Protein AF-A0A9D4V864-F1 (afdb_monomer_lite)

pLDDT: mean 73.13, std 25.93, range [29.45, 98.69]

InterPro domains:
  IPR000719 Protein kinase domain [PF00069] (55-158)
  IPR000719 Protein kinase domain [PS50011] (1-158)
  IPR000719 Protein kinase domain [SM00220] (24-158)
  IPR011009 Protein kinase-like domain superfamily [SSF56112] (53-211)

Organism: Adiantum capillus-veneris (NCBI:txid13818)

Sequence (232 aa):
MEPACLTPACVAPTTCFSPNLFSRKAKKNRKAKNENGKAMAALPELIAEPTSARSMSFVGTHEYLAPEIIRGEGHGSAVDWWTFGIFLYELLHGKTPFKGAGNRATLFNVVGQPLKFPELPSVSFGAKDLIRGLLVKDPQHRLAYKRGATEVKQHPFFDGVNWALIRSVLPPDIPKPLELNPTGGPGPVPGPATTPQPAGPSPPIASSSSSGLKTDGKISNSSDSYLDFEFF

Foldseek 3Di:
DDDDDDDDDDDDDPDDDDPPPDDDDDDDDDDDDDDDDDDPPPDPDPDDDPQPDWDQDLDDDLLLAALCNLVSNTDDPLSVLSSVLQVLLCVQPVDGQQDDPDSVSSNCSLNPNDGDDDPPPDDDPQSVVSSNQSSDNDSCSHQCSPPRVVRVCPRPVNPPDPPVCNVVDDDPDDDDDDPPDPPDDPDDDDDDDDDDDDDDDDDDDDDDDDDDDDDDDDDDDDDDPPPDDDDD

Structure (mmCIF, N/CA/C/O backbone):
data_AF-A0A9D4V864-F1
#
_entry.id   AF-A0A9D4V864-F1
#
loop_
_atom_site.group_PDB
_atom_site.id
_atom_site.type_symbol
_atom_site.label_atom_id
_atom_site.label_alt_id
_atom_site.label_comp_id
_atom_site.label_asym_id
_atom_site.label_entity_id
_atom_site.label_seq_id
_atom_site.pdbx_PDB_ins_code
_atom_site.Cartn_x
_atom_site.Cartn_y
_atom_site.Cartn_z
_atom_site.occupancy
_atom_site.B_iso_or_equiv
_atom_site.auth_seq_id
_atom_site.auth_comp_id
_atom_site.auth_asym_id
_atom_site.auth_atom_id
_atom_site.pdbx_PDB_model_num
ATOM 1 N N . MET A 1 1 ? -43.658 -59.702 8.795 1.00 34.16 1 MET A N 1
ATOM 2 C CA . MET A 1 1 ? -44.880 -59.507 7.989 1.00 34.16 1 MET A CA 1
ATOM 3 C C . MET A 1 1 ? -44.856 -58.075 7.493 1.00 34.16 1 MET A C 1
ATOM 5 O O . MET A 1 1 ? -44.602 -57.190 8.295 1.00 34.16 1 MET A O 1
ATOM 9 N N . GLU A 1 2 ? -44.947 -57.913 6.176 1.00 45.44 2 GLU A N 1
ATOM 10 C CA . GLU A 1 2 ? -44.746 -56.676 5.398 1.00 45.44 2 GLU A CA 1
ATOM 11 C C . GLU A 1 2 ? -45.780 -55.571 5.726 1.00 45.44 2 GLU A C 1
ATOM 13 O O . GLU A 1 2 ? -46.812 -55.904 6.316 1.00 45.44 2 GLU A O 1
ATOM 18 N N . PRO A 1 3 ? -45.549 -54.284 5.365 1.00 46.66 3 PRO A N 1
ATOM 19 C CA . PRO A 1 3 ? -45.929 -53.864 4.003 1.00 46.66 3 PRO A CA 1
ATOM 20 C C . PRO A 1 3 ? -45.114 -52.718 3.347 1.00 46.66 3 PRO A C 1
ATOM 22 O O . PRO A 1 3 ? -44.748 -51.731 3.977 1.00 46.66 3 PRO A O 1
ATOM 25 N N . ALA A 1 4 ? -44.891 -52.866 2.039 1.00 34.75 4 ALA A N 1
ATOM 26 C CA . ALA A 1 4 ? -45.303 -51.996 0.929 1.00 34.75 4 ALA A CA 1
ATOM 27 C C . ALA A 1 4 ? -45.156 -50.455 1.015 1.00 34.75 4 ALA A C 1
ATOM 29 O O . ALA A 1 4 ? -45.833 -49.775 1.777 1.00 34.75 4 ALA A O 1
ATOM 30 N N . CYS A 1 5 ? -44.387 -49.958 0.033 1.00 37.00 5 CYS A N 1
ATOM 31 C CA . CYS A 1 5 ? -44.646 -48.832 -0.884 1.00 37.00 5 CYS A CA 1
ATOM 32 C C . CYS A 1 5 ? -44.986 -47.430 -0.331 1.00 37.00 5 CYS A C 1
ATOM 34 O O . CYS A 1 5 ? -46.000 -47.230 0.322 1.00 37.00 5 CYS A O 1
ATOM 36 N N . LEU A 1 6 ? -44.230 -46.423 -0.798 1.00 37.78 6 LEU A N 1
ATOM 37 C CA . LEU A 1 6 ? -44.680 -45.303 -1.659 1.00 37.78 6 LEU A CA 1
ATOM 38 C C . LEU A 1 6 ? -43.727 -44.104 -1.495 1.00 37.78 6 LEU A C 1
ATOM 40 O O . LEU A 1 6 ? -43.572 -43.541 -0.416 1.00 37.78 6 LEU A O 1
ATOM 44 N N . THR A 1 7 ? -43.089 -43.702 -2.590 1.00 45.94 7 THR A N 1
ATOM 45 C CA . THR A 1 7 ? -42.365 -42.432 -2.709 1.00 45.94 7 THR A CA 1
ATOM 46 C C . THR A 1 7 ? -43.339 -41.274 -2.970 1.00 45.94 7 THR A C 1
ATOM 48 O O . THR A 1 7 ? -44.251 -41.422 -3.784 1.00 45.94 7 THR A O 1
ATOM 51 N N . PRO A 1 8 ? -43.100 -40.085 -2.391 1.00 47.47 8 PRO A N 1
ATOM 52 C CA . PRO A 1 8 ? -43.452 -38.803 -3.001 1.00 47.47 8 PRO A CA 1
ATOM 53 C C . PRO A 1 8 ? -42.149 -38.107 -3.458 1.00 47.47 8 PRO A C 1
ATOM 55 O O . PRO A 1 8 ? -41.179 -38.029 -2.715 1.00 47.47 8 PRO A O 1
ATOM 58 N N . ALA A 1 9 ? -41.955 -37.851 -4.752 1.00 36.84 9 ALA A N 1
ATOM 59 C CA . ALA A 1 9 ? -42.391 -36.658 -5.487 1.00 36.84 9 ALA A CA 1
ATOM 60 C C . ALA A 1 9 ? -41.628 -35.363 -5.110 1.00 36.84 9 ALA A C 1
ATOM 62 O O . ALA A 1 9 ? -41.848 -34.810 -4.041 1.00 36.84 9 ALA A O 1
ATOM 63 N N . CYS A 1 10 ? -40.840 -34.869 -6.088 1.00 37.72 10 CYS A N 1
ATOM 64 C CA . CYS A 1 10 ? -40.435 -33.467 -6.339 1.00 37.72 10 CYS A CA 1
ATOM 65 C C . CYS A 1 10 ? -39.482 -32.843 -5.289 1.00 37.72 10 CYS A C 1
ATOM 67 O O . CYS A 1 10 ? -39.782 -32.827 -4.110 1.00 37.72 10 CYS A O 1
ATOM 69 N N . VAL A 1 11 ? -38.291 -32.327 -5.619 1.00 44.19 11 VAL A N 1
ATOM 70 C CA . VAL A 1 11 ? -38.032 -31.057 -6.326 1.00 44.19 11 VAL A CA 1
ATOM 71 C C . VAL A 1 11 ? -36.639 -31.115 -6.984 1.00 44.19 11 VAL A C 1
ATOM 73 O O . VAL A 1 11 ? -35.681 -31.624 -6.407 1.00 44.19 11 VAL A O 1
ATOM 76 N N . ALA A 1 12 ? -36.539 -30.602 -8.209 1.00 48.28 12 ALA A N 1
ATOM 77 C CA . ALA A 1 12 ? -35.334 -30.580 -9.035 1.00 48.28 12 ALA A CA 1
ATOM 78 C C . ALA A 1 12 ? -34.188 -29.722 -8.452 1.00 48.28 12 ALA A C 1
ATOM 80 O O . ALA A 1 12 ? -34.451 -28.621 -7.966 1.00 48.28 12 ALA A O 1
ATOM 81 N N . PRO A 1 13 ? -32.912 -30.122 -8.609 1.00 43.38 13 PRO A N 1
ATOM 82 C CA . PRO A 1 13 ? -31.799 -29.187 -8.555 1.00 43.38 13 PRO A CA 1
ATOM 83 C C . PRO A 1 13 ? -31.597 -28.532 -9.931 1.00 43.38 13 PRO A C 1
ATOM 85 O O . PRO A 1 13 ? -31.358 -29.198 -10.939 1.00 43.38 13 PRO A O 1
ATOM 88 N N . THR A 1 14 ? -31.672 -27.202 -9.975 1.00 49.12 14 THR A N 1
ATOM 89 C CA . THR A 1 14 ? -31.208 -26.378 -11.097 1.00 49.12 14 THR A CA 1
ATOM 90 C C . THR A 1 14 ? -29.690 -26.490 -11.215 1.00 49.12 14 THR A C 1
ATOM 92 O O . THR A 1 14 ? -28.945 -25.713 -10.621 1.00 49.12 14 THR A O 1
ATOM 95 N N . THR A 1 15 ? -29.217 -27.478 -11.971 1.00 41.44 15 THR A N 1
ATOM 96 C CA . THR A 1 15 ? -27.810 -27.609 -12.353 1.00 41.44 15 THR A CA 1
ATOM 97 C C . THR A 1 15 ? -27.629 -27.098 -13.777 1.00 41.44 15 THR A C 1
ATOM 99 O O . THR A 1 15 ? -27.792 -27.838 -14.744 1.00 41.44 15 THR A O 1
ATOM 102 N N . CYS A 1 16 ? -27.280 -25.827 -13.927 1.00 42.41 16 CYS A N 1
ATOM 103 C CA . CYS A 1 16 ? -26.798 -25.279 -15.193 1.00 42.41 16 CYS A CA 1
ATOM 104 C C . CYS A 1 16 ? -25.402 -24.686 -15.008 1.00 42.41 16 CYS A C 1
ATOM 106 O O . CYS A 1 16 ? -25.187 -23.501 -15.205 1.00 42.41 16 CYS A O 1
ATOM 108 N N . PHE A 1 17 ? -24.438 -25.533 -14.644 1.00 49.78 17 PHE A N 1
ATOM 109 C CA . PHE A 1 17 ? -23.025 -25.253 -14.894 1.00 49.78 17 PHE A CA 1
ATOM 110 C C . PHE A 1 17 ? -22.277 -26.569 -15.118 1.00 49.78 17 PHE A C 1
ATOM 112 O O . PHE A 1 17 ? -21.812 -27.234 -14.197 1.00 49.78 17 PHE A O 1
ATOM 119 N N . SER A 1 18 ? -22.208 -26.991 -16.375 1.00 48.09 18 SER A N 1
ATOM 120 C CA . SER A 1 18 ? -21.285 -28.031 -16.826 1.00 48.09 18 SER A CA 1
ATOM 121 C C . SER A 1 18 ? -20.886 -27.691 -18.260 1.00 48.09 18 SER A C 1
ATOM 123 O O . SER A 1 18 ? -21.732 -27.778 -19.152 1.00 48.09 18 SER A O 1
ATOM 125 N N . PRO A 1 19 ? -19.642 -27.249 -18.517 1.00 46.66 19 PRO A N 1
ATOM 126 C CA . PRO A 1 19 ? -19.185 -27.035 -19.877 1.00 46.66 19 PRO A CA 1
ATOM 127 C C . PRO A 1 19 ? -18.941 -28.409 -20.501 1.00 46.66 19 PRO A C 1
ATOM 129 O O . PRO A 1 19 ? -18.054 -29.154 -20.087 1.00 46.66 19 PRO A O 1
ATOM 132 N N . ASN A 1 20 ? -19.763 -28.762 -21.484 1.00 43.62 20 ASN A N 1
ATOM 133 C CA . ASN A 1 20 ? -19.647 -30.014 -22.218 1.00 43.62 20 ASN A CA 1
ATOM 134 C C . ASN A 1 20 ? -18.468 -29.932 -23.209 1.00 43.62 20 ASN A C 1
ATOM 136 O O . ASN A 1 20 ? -18.656 -29.739 -24.410 1.00 43.62 20 ASN A O 1
ATOM 140 N N . LEU A 1 21 ? -17.233 -30.041 -22.713 1.00 54.06 21 LEU A N 1
ATOM 141 C CA . LEU A 1 21 ? -16.103 -30.429 -23.550 1.00 54.06 21 LEU A CA 1
ATOM 142 C C . LEU A 1 21 ? -16.224 -31.931 -23.779 1.00 54.06 21 LEU A C 1
ATOM 144 O O . LEU A 1 21 ? -15.924 -32.675 -22.865 1.00 54.06 21 LEU A O 1
ATOM 148 N N . PHE A 1 22 ? -16.714 -32.341 -24.952 1.00 48.06 22 PHE A N 1
ATOM 149 C CA . PHE A 1 22 ? -16.329 -33.526 -25.742 1.00 48.06 22 PHE A CA 1
ATOM 150 C C . PHE A 1 22 ? -17.476 -33.892 -26.700 1.00 48.06 22 PHE A C 1
ATOM 152 O O . PHE A 1 22 ? -18.450 -34.524 -26.307 1.00 48.06 22 PHE A O 1
ATOM 159 N N . SER A 1 23 ? -17.331 -33.593 -27.996 1.00 45.62 23 SER A N 1
ATOM 160 C CA . SER A 1 23 ? -17.902 -34.468 -29.029 1.00 45.62 23 SER A CA 1
ATOM 161 C C . SER A 1 23 ? -17.119 -34.385 -30.339 1.00 45.62 23 SER A C 1
ATOM 163 O O . SER A 1 23 ? -16.794 -33.313 -30.848 1.00 45.62 23 SER A O 1
ATOM 165 N N . ARG A 1 24 ? -16.755 -35.564 -30.849 1.00 43.62 24 ARG A N 1
ATOM 166 C CA . ARG A 1 24 ? -15.960 -35.799 -32.057 1.00 43.62 24 ARG A CA 1
ATOM 167 C C . ARG A 1 24 ? -16.859 -35.792 -33.308 1.00 43.62 24 ARG A C 1
ATOM 169 O O . ARG A 1 24 ? -17.875 -36.466 -33.328 1.00 43.62 24 ARG A O 1
ATOM 176 N N . LYS A 1 25 ? -16.371 -35.110 -34.357 1.00 42.34 25 LYS A N 1
ATOM 177 C CA . LYS A 1 25 ? -16.554 -35.279 -35.825 1.00 42.34 25 LYS A CA 1
ATOM 178 C C . LYS A 1 25 ? -17.946 -35.618 -36.407 1.00 42.34 25 LYS A C 1
ATOM 180 O O . LYS A 1 25 ? -18.401 -36.743 -36.272 1.00 42.34 25 LYS A O 1
ATOM 185 N N . ALA A 1 26 ? -18.426 -34.773 -37.334 1.00 38.25 26 ALA A N 1
ATOM 186 C CA . ALA A 1 26 ? -18.947 -35.207 -38.645 1.00 38.25 26 ALA A CA 1
ATOM 187 C C . ALA A 1 26 ? -19.034 -34.048 -39.663 1.00 38.25 26 ALA A C 1
ATOM 189 O O . ALA A 1 26 ? -19.277 -32.897 -39.323 1.00 38.25 26 ALA A O 1
ATOM 190 N N . LYS A 1 27 ? -18.819 -34.395 -40.933 1.00 42.75 27 LYS A N 1
ATOM 191 C CA . LYS A 1 27 ? -18.694 -33.553 -42.129 1.00 42.75 27 LYS A CA 1
ATOM 192 C C . LYS A 1 27 ? -19.993 -33.657 -42.941 1.00 42.75 27 LYS A C 1
ATOM 194 O O . LYS A 1 27 ? -20.271 -34.761 -43.394 1.00 42.75 27 LYS A O 1
ATOM 199 N N . LYS A 1 28 ? -20.740 -32.570 -43.206 1.00 37.47 28 LYS A N 1
ATOM 200 C CA . LYS A 1 28 ? -21.561 -32.429 -44.436 1.00 37.47 28 LYS A CA 1
ATOM 201 C C . LYS A 1 28 ? -22.062 -30.998 -44.678 1.00 37.47 28 LYS A C 1
ATOM 203 O O . LYS A 1 28 ? -22.538 -30.308 -43.793 1.00 37.47 28 LYS A O 1
ATOM 208 N N . ASN A 1 29 ? -21.945 -30.632 -45.945 1.00 39.66 29 ASN A N 1
ATOM 209 C CA . ASN A 1 29 ? -22.245 -29.393 -46.646 1.00 39.66 29 ASN A CA 1
ATOM 210 C C . ASN A 1 29 ? -23.765 -29.129 -46.793 1.00 39.66 29 ASN A C 1
ATOM 212 O O . ASN A 1 29 ? -24.457 -30.042 -47.247 1.00 39.66 29 ASN A O 1
ATOM 216 N N . ARG A 1 30 ? -24.259 -27.907 -46.502 1.00 39.38 30 ARG A N 1
ATOM 217 C CA . ARG A 1 30 ? -25.193 -27.135 -47.367 1.00 39.38 30 ARG A CA 1
ATOM 218 C C . ARG A 1 30 ? -25.730 -25.832 -46.736 1.00 39.38 30 ARG A C 1
ATOM 220 O O . ARG A 1 30 ? -26.429 -25.862 -45.736 1.00 39.38 30 ARG A O 1
ATOM 227 N N . LYS A 1 31 ? -25.527 -24.759 -47.513 1.00 34.78 31 LYS A N 1
ATOM 228 C CA . LYS A 1 31 ? -26.468 -23.685 -47.896 1.00 34.78 31 LYS A CA 1
ATOM 229 C C . LYS A 1 31 ? -26.967 -22.722 -46.804 1.00 34.78 31 LYS A C 1
ATOM 231 O O . LYS A 1 31 ? -27.858 -23.033 -46.024 1.00 34.78 31 LYS A O 1
ATOM 236 N N . ALA A 1 32 ? -26.437 -21.500 -46.882 1.00 46.56 32 ALA A N 1
ATOM 237 C CA . ALA A 1 32 ? -26.914 -20.312 -46.189 1.00 46.56 32 ALA A CA 1
ATOM 238 C C . ALA A 1 32 ? -28.399 -20.050 -46.482 1.00 46.56 32 ALA A C 1
ATOM 240 O O . ALA A 1 32 ? -28.817 -19.997 -47.644 1.00 46.56 32 ALA A O 1
ATOM 241 N N . LYS A 1 33 ? -29.175 -19.857 -45.415 1.00 34.88 33 LYS A N 1
ATOM 242 C CA . LYS A 1 33 ? -30.502 -19.255 -45.462 1.00 34.88 33 LYS A CA 1
ATOM 243 C C . LYS A 1 33 ? -30.517 -18.116 -44.450 1.00 34.88 33 LYS A C 1
ATOM 245 O O . LYS A 1 33 ? -30.285 -18.325 -43.266 1.00 34.88 33 LYS A O 1
ATOM 250 N N . ASN A 1 34 ? -30.724 -16.926 -44.993 1.00 44.53 34 ASN A N 1
ATOM 251 C CA . ASN A 1 34 ? -30.925 -15.672 -44.294 1.00 44.53 34 ASN A CA 1
ATOM 252 C C . ASN A 1 34 ? -32.201 -15.776 -43.440 1.00 44.53 34 ASN A C 1
ATOM 254 O O . ASN A 1 34 ? -33.277 -16.008 -43.994 1.00 44.53 34 ASN A O 1
ATOM 258 N N . GLU A 1 35 ? -32.077 -15.633 -42.123 1.00 39.09 35 GLU A N 1
ATOM 259 C CA . GLU A 1 35 ? -33.195 -15.323 -41.234 1.00 39.09 35 GLU A CA 1
ATOM 260 C C . GLU A 1 35 ? -32.745 -14.293 -40.198 1.00 39.09 35 GLU A C 1
ATOM 262 O O . GLU A 1 35 ? -31.730 -14.462 -39.522 1.00 39.09 35 GLU A O 1
ATOM 267 N N . ASN A 1 36 ? -33.534 -13.222 -40.113 1.00 48.34 36 ASN A N 1
ATOM 268 C CA . ASN A 1 36 ? -33.461 -12.151 -39.130 1.00 48.34 36 ASN A CA 1
ATOM 269 C C . ASN A 1 36 ? -33.567 -12.721 -37.706 1.00 48.34 36 ASN A C 1
ATOM 271 O O . ASN A 1 36 ? -34.655 -12.836 -37.141 1.00 48.34 36 ASN A O 1
ATOM 275 N N . GLY A 1 37 ? -32.426 -13.049 -37.108 1.00 40.41 37 GLY A N 1
ATOM 276 C CA . GLY A 1 37 ? -32.298 -13.308 -35.682 1.00 40.41 37 GLY A CA 1
ATOM 277 C C . GLY A 1 37 ? -31.982 -12.006 -34.960 1.00 40.41 37 GLY A C 1
ATOM 278 O O . GLY A 1 37 ? -30.925 -11.421 -35.178 1.00 40.41 37 GLY A O 1
ATOM 279 N N . LYS A 1 38 ? -32.913 -11.551 -34.117 1.00 44.62 38 LYS A N 1
ATOM 280 C CA . LYS A 1 38 ? -32.731 -10.448 -33.164 1.00 44.62 38 LYS A CA 1
ATOM 281 C C . LYS A 1 38 ? -31.343 -10.534 -32.526 1.00 44.62 38 LYS A C 1
ATOM 283 O O . LYS A 1 38 ? -30.976 -11.599 -32.032 1.00 44.62 38 LYS A O 1
ATOM 288 N N . ALA A 1 39 ? -30.609 -9.421 -32.545 1.00 46.28 39 ALA A N 1
ATOM 289 C CA . ALA A 1 39 ? -29.320 -9.290 -31.887 1.00 46.28 39 ALA A CA 1
ATOM 290 C C . ALA A 1 39 ? -29.441 -9.808 -30.448 1.00 46.28 39 ALA A C 1
ATOM 292 O O . ALA A 1 39 ? -30.119 -9.201 -29.617 1.00 46.28 39 ALA A O 1
ATOM 293 N N . MET A 1 40 ? -28.827 -10.962 -30.164 1.00 51.53 40 MET A N 1
ATOM 294 C CA . MET A 1 40 ? -28.468 -11.286 -28.792 1.00 51.53 40 MET A CA 1
ATOM 295 C C . MET A 1 40 ? -27.628 -10.106 -28.330 1.00 51.53 40 MET A C 1
ATOM 297 O O . MET A 1 40 ? -26.621 -9.804 -28.970 1.00 51.53 40 MET A O 1
ATOM 301 N N . ALA A 1 41 ? -28.083 -9.402 -27.293 1.00 63.09 41 ALA A N 1
ATOM 302 C CA . ALA A 1 41 ? -27.267 -8.406 -26.622 1.00 63.09 41 ALA A CA 1
ATOM 303 C C . ALA A 1 41 ? -25.917 -9.072 -26.347 1.00 63.09 41 ALA A C 1
ATOM 305 O O . ALA A 1 41 ? -25.867 -10.080 -25.635 1.00 63.09 41 ALA A O 1
ATOM 306 N N . ALA A 1 42 ? -24.872 -8.603 -27.033 1.00 68.94 42 ALA A N 1
ATOM 307 C CA . ALA A 1 42 ? -23.545 -9.168 -26.913 1.00 68.94 42 ALA A CA 1
ATOM 308 C C . ALA A 1 42 ? -23.189 -9.114 -25.429 1.00 68.94 42 ALA A C 1
ATOM 310 O O . ALA A 1 42 ? -23.174 -8.037 -24.830 1.00 68.94 42 ALA A O 1
ATOM 311 N N . LEU A 1 43 ? -23.015 -10.285 -24.812 1.00 72.81 43 LEU A N 1
ATOM 312 C CA . LEU A 1 43 ? -22.524 -10.345 -23.444 1.00 72.81 43 LEU A CA 1
ATOM 313 C C . LEU A 1 43 ? -21.195 -9.581 -23.407 1.00 72.81 43 LEU A C 1
ATOM 315 O O . LEU A 1 43 ? -20.421 -9.730 -24.357 1.00 72.81 43 LEU A O 1
ATOM 319 N N . PRO A 1 44 ? -20.933 -8.775 -22.363 1.00 75.94 44 PRO A N 1
ATOM 320 C CA . PRO A 1 44 ? -19.694 -8.021 -22.264 1.00 75.94 44 PRO A CA 1
ATOM 321 C C . PRO A 1 44 ? -18.500 -8.943 -22.504 1.00 75.94 44 PRO A C 1
ATOM 323 O O . PRO A 1 44 ? -18.322 -9.941 -21.800 1.00 75.94 44 PRO A O 1
ATOM 326 N N . GLU A 1 45 ? -17.715 -8.638 -23.533 1.00 79.31 45 GLU A N 1
ATOM 327 C CA . GLU A 1 45 ? -16.504 -9.383 -23.838 1.00 79.31 45 GLU A CA 1
ATOM 328 C C . GLU A 1 45 ? -15.458 -9.034 -22.777 1.00 79.31 45 GLU A C 1
ATOM 330 O O . GLU A 1 45 ? -14.982 -7.902 -22.691 1.00 79.31 45 GLU A O 1
ATOM 335 N N . LEU A 1 46 ? -15.131 -10.000 -21.915 1.00 78.94 46 LEU A N 1
ATOM 336 C CA . LEU A 1 46 ? -14.055 -9.844 -20.944 1.00 78.94 46 LEU A CA 1
ATOM 337 C C . LEU A 1 46 ? -12.717 -9.904 -21.687 1.00 78.94 46 LEU A C 1
ATOM 339 O O . LEU A 1 46 ? -12.162 -10.982 -21.903 1.00 78.94 46 LEU A O 1
ATOM 343 N N . ILE A 1 47 ? -12.181 -8.740 -22.034 1.00 68.62 47 ILE A N 1
ATOM 344 C CA . ILE A 1 47 ? -10.808 -8.622 -22.514 1.00 68.62 47 ILE A CA 1
ATOM 345 C C . ILE A 1 47 ? -9.899 -8.636 -21.286 1.00 68.62 47 ILE A C 1
ATOM 347 O O . ILE A 1 47 ? -9.745 -7.640 -20.582 1.00 68.62 47 ILE A O 1
ATOM 351 N N . ALA A 1 48 ? -9.329 -9.802 -20.992 1.00 71.81 48 ALA A N 1
ATOM 352 C CA . ALA A 1 48 ? -8.276 -9.904 -19.999 1.00 71.81 48 ALA A CA 1
ATOM 353 C C . ALA A 1 48 ? -6.963 -9.423 -20.630 1.00 71.81 48 ALA A C 1
ATOM 355 O O . ALA A 1 48 ? -6.406 -10.095 -21.499 1.00 71.81 48 ALA A O 1
ATOM 356 N N . GLU A 1 49 ? -6.470 -8.268 -20.182 1.00 63.09 49 GLU A N 1
ATOM 357 C CA . GLU A 1 49 ? -5.086 -7.858 -20.424 1.00 63.09 49 GLU A CA 1
ATOM 358 C C . GLU A 1 49 ? -4.145 -9.008 -20.016 1.00 63.09 49 GLU A C 1
ATOM 360 O O . GLU A 1 49 ? -4.326 -9.607 -18.944 1.00 63.09 49 GLU A O 1
ATOM 365 N N . PRO A 1 50 ? -3.153 -9.362 -20.849 1.00 71.00 50 PRO A N 1
ATOM 366 C CA . PRO A 1 50 ? -2.219 -10.419 -20.507 1.00 71.00 50 PRO A CA 1
ATOM 367 C C . PRO A 1 50 ? -1.495 -10.061 -19.206 1.00 71.00 50 PRO A C 1
ATOM 369 O O . PRO A 1 50 ? -1.041 -8.937 -19.019 1.00 71.00 50 PRO A O 1
ATOM 372 N N . THR A 1 51 ? -1.317 -11.029 -18.306 1.00 68.19 51 THR A N 1
ATOM 373 C CA . THR A 1 51 ? -0.677 -10.829 -16.990 1.00 68.19 51 THR A CA 1
ATOM 374 C C . THR A 1 51 ? 0.770 -10.320 -17.079 1.00 68.19 51 THR A C 1
ATOM 376 O O . THR A 1 51 ? 1.346 -9.890 -16.082 1.00 68.19 51 THR A O 1
ATOM 379 N N . SER A 1 52 ? 1.369 -10.387 -18.271 1.00 73.19 52 SER A N 1
ATOM 380 C CA . SER A 1 52 ? 2.694 -9.865 -18.598 1.00 73.19 52 SER A CA 1
ATOM 381 C C . SER A 1 52 ? 2.690 -8.432 -19.138 1.00 73.19 52 SER A C 1
ATOM 383 O O . SER A 1 52 ? 3.772 -7.912 -19.400 1.00 73.19 52 SER A O 1
ATOM 385 N N . ALA A 1 53 ? 1.528 -7.804 -19.343 1.00 81.81 53 ALA A N 1
ATOM 386 C CA . ALA A 1 53 ? 1.441 -6.412 -19.765 1.00 81.81 53 ALA A CA 1
ATOM 387 C C . ALA A 1 53 ? 2.132 -5.513 -18.729 1.00 81.81 53 ALA A C 1
ATOM 389 O O . ALA A 1 53 ? 1.933 -5.653 -17.517 1.00 81.81 53 ALA A 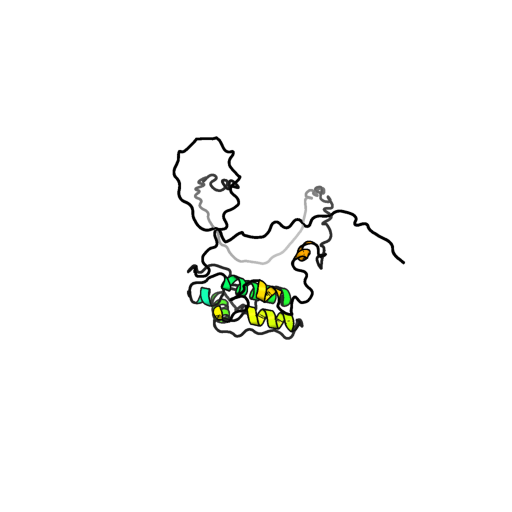O 1
ATOM 390 N N . ARG A 1 54 ? 2.998 -4.620 -19.212 1.00 87.81 54 ARG A N 1
ATOM 391 C CA . ARG A 1 54 ? 3.770 -3.689 -18.385 1.00 87.81 54 ARG A CA 1
ATOM 392 C C . ARG A 1 54 ? 3.674 -2.282 -18.957 1.00 87.81 54 ARG A C 1
ATOM 394 O O . ARG A 1 54 ? 3.792 -2.101 -20.165 1.00 87.81 54 ARG A O 1
ATOM 401 N N . SER A 1 55 ? 3.518 -1.301 -18.076 1.00 91.25 55 SER A N 1
ATOM 402 C CA . SER A 1 55 ? 3.606 0.126 -18.390 1.00 91.25 55 SER A CA 1
ATOM 403 C C . SER A 1 55 ? 4.957 0.696 -17.954 1.00 91.25 55 SER A C 1
ATOM 405 O O . SER A 1 55 ? 5.586 0.200 -17.020 1.00 91.25 55 SER A O 1
ATOM 407 N N . MET A 1 56 ? 5.392 1.769 -18.616 1.00 94.25 56 MET A N 1
ATOM 408 C CA . MET A 1 56 ? 6.621 2.513 -18.304 1.00 94.25 56 MET A CA 1
ATOM 409 C C . MET A 1 56 ? 6.344 3.922 -17.755 1.00 94.25 56 MET A C 1
ATOM 411 O O . MET A 1 56 ? 7.273 4.700 -17.555 1.00 94.25 56 MET A O 1
ATOM 415 N N . SER A 1 57 ? 5.078 4.287 -17.533 1.00 92.69 57 SER A N 1
ATOM 416 C CA . SER A 1 57 ? 4.712 5.629 -17.067 1.00 92.69 57 SER A CA 1
ATOM 417 C C . SER A 1 57 ? 5.229 5.925 -15.654 1.00 92.69 57 SER A C 1
ATOM 419 O O . SER A 1 57 ? 5.006 5.150 -14.728 1.00 92.69 57 SER A O 1
ATOM 421 N N . PHE A 1 58 ? 5.836 7.095 -15.461 1.00 95.38 58 PHE A N 1
ATOM 422 C CA . PHE A 1 58 ? 6.170 7.622 -14.137 1.00 95.38 58 PHE A CA 1
ATOM 423 C C . PHE A 1 58 ? 5.097 8.630 -13.716 1.00 95.38 58 PHE A C 1
ATOM 425 O O . PHE A 1 58 ? 5.194 9.820 -14.007 1.00 95.38 58 PHE A O 1
ATOM 432 N N . VAL A 1 59 ? 4.028 8.148 -13.089 1.00 93.50 59 VAL A N 1
ATOM 433 C CA . VAL A 1 59 ? 2.899 8.981 -12.651 1.00 93.50 59 VAL A CA 1
ATOM 434 C C . VAL A 1 59 ? 2.360 8.478 -11.320 1.00 93.50 59 VAL A C 1
ATOM 436 O O . VAL A 1 59 ? 2.382 7.280 -11.054 1.00 93.50 59 VAL A O 1
ATOM 439 N N . GLY A 1 60 ? 1.872 9.400 -10.491 1.00 93.19 60 GLY A N 1
ATOM 440 C CA . GLY A 1 60 ? 1.255 9.102 -9.200 1.00 93.19 60 GLY A CA 1
ATOM 441 C C . GLY A 1 60 ? 1.700 10.056 -8.094 1.00 93.19 60 GLY A C 1
ATOM 442 O O . GLY A 1 60 ? 2.560 10.919 -8.280 1.00 93.19 60 GLY A O 1
ATOM 443 N N . THR A 1 61 ? 1.109 9.894 -6.915 1.00 96.31 61 THR A N 1
ATOM 444 C CA . THR A 1 61 ? 1.490 10.655 -5.722 1.00 96.31 61 THR A CA 1
ATOM 445 C C . THR A 1 61 ? 2.762 10.063 -5.124 1.00 96.31 61 THR A C 1
ATOM 447 O O . THR A 1 61 ? 2.798 8.879 -4.799 1.00 96.31 61 THR A O 1
ATOM 450 N N . HIS A 1 62 ? 3.793 10.891 -4.932 1.00 97.62 62 HIS A N 1
ATOM 451 C CA . HIS A 1 62 ? 5.142 10.474 -4.520 1.00 97.62 62 HIS A CA 1
ATOM 452 C C . HIS A 1 62 ? 5.192 9.514 -3.317 1.00 97.62 62 HIS A C 1
ATOM 454 O O . HIS A 1 62 ? 6.060 8.650 -3.268 1.00 97.62 62 HIS A O 1
ATOM 460 N N . GLU A 1 63 ? 4.277 9.651 -2.355 1.00 97.94 63 GLU A N 1
ATOM 461 C CA . GLU A 1 63 ? 4.218 8.811 -1.149 1.00 97.94 63 GLU A CA 1
ATOM 462 C C . GLU A 1 63 ? 3.673 7.393 -1.402 1.00 97.94 63 GLU A C 1
ATOM 464 O O . GLU A 1 63 ? 3.963 6.482 -0.629 1.00 97.94 63 GLU A O 1
ATOM 469 N N . TYR A 1 64 ? 2.922 7.198 -2.488 1.00 98.50 64 TYR A N 1
ATOM 470 C CA . TYR A 1 64 ? 2.246 5.940 -2.828 1.00 98.50 64 TYR A CA 1
ATOM 471 C C . TYR A 1 64 ? 2.903 5.190 -3.987 1.00 98.50 64 TYR A C 1
ATOM 473 O O . TYR A 1 64 ? 2.514 4.056 -4.269 1.00 98.50 64 TYR A O 1
ATOM 481 N N . LEU A 1 65 ? 3.881 5.806 -4.658 1.00 98.19 65 LEU A N 1
ATOM 482 C CA . LEU A 1 65 ? 4.608 5.181 -5.759 1.00 98.19 65 LEU A CA 1
ATOM 483 C C . LEU A 1 65 ? 5.362 3.940 -5.282 1.00 98.19 65 LEU A C 1
ATOM 485 O O . LEU A 1 65 ? 6.019 3.957 -4.241 1.00 98.19 65 LEU A O 1
ATOM 489 N N . ALA A 1 66 ? 5.283 2.874 -6.073 1.00 98.12 66 ALA A N 1
ATOM 490 C CA . ALA A 1 66 ? 6.025 1.648 -5.828 1.00 98.12 66 ALA A CA 1
ATOM 491 C C . ALA A 1 66 ? 7.508 1.799 -6.228 1.00 98.12 66 ALA A C 1
ATOM 493 O O . ALA A 1 66 ? 7.814 2.554 -7.158 1.00 98.12 66 ALA A O 1
ATOM 494 N N . PRO A 1 67 ? 8.446 1.086 -5.574 1.00 98.25 67 PRO A N 1
ATOM 495 C CA . PRO A 1 67 ? 9.878 1.196 -5.857 1.00 98.25 67 PRO A CA 1
ATOM 496 C C . PRO A 1 67 ? 10.247 0.940 -7.322 1.00 98.25 67 PRO A C 1
ATOM 498 O O . PRO A 1 67 ? 11.111 1.628 -7.856 1.00 98.25 67 PRO A O 1
ATOM 501 N N . GLU A 1 68 ? 9.582 -0.009 -7.978 1.00 97.81 68 GLU A N 1
ATOM 502 C CA . GLU A 1 68 ? 9.793 -0.354 -9.386 1.00 97.81 68 GLU A CA 1
ATOM 503 C C . GLU A 1 68 ? 9.418 0.797 -10.336 1.00 97.81 68 GLU A C 1
ATOM 505 O O . GLU A 1 68 ? 10.176 1.101 -11.255 1.00 97.81 68 GLU A O 1
ATOM 510 N N . ILE A 1 69 ? 8.331 1.533 -10.052 1.00 97.69 69 ILE A N 1
ATOM 511 C CA . ILE A 1 69 ? 7.966 2.741 -10.813 1.00 97.69 69 ILE A CA 1
ATOM 512 C C . ILE A 1 69 ? 9.060 3.794 -10.637 1.00 97.69 69 ILE A C 1
ATOM 514 O O . ILE A 1 69 ? 9.479 4.424 -11.606 1.00 97.69 69 ILE A O 1
ATOM 518 N N . ILE A 1 70 ? 9.565 3.955 -9.408 1.00 97.50 70 ILE A N 1
ATOM 519 C CA . ILE A 1 70 ? 10.600 4.948 -9.096 1.00 97.50 70 ILE A CA 1
ATOM 520 C C . ILE A 1 70 ? 11.913 4.651 -9.822 1.00 97.50 70 ILE A C 1
ATOM 522 O O . ILE A 1 70 ? 12.614 5.570 -10.241 1.00 97.50 70 ILE A O 1
ATOM 526 N N . ARG A 1 71 ? 12.236 3.368 -9.988 1.00 96.38 71 ARG A N 1
ATOM 527 C CA . ARG A 1 71 ? 13.417 2.902 -10.722 1.00 96.38 71 ARG A CA 1
ATOM 528 C C . ARG A 1 71 ? 13.237 2.921 -12.240 1.00 96.38 71 ARG A C 1
ATOM 530 O O . ARG A 1 71 ? 14.214 2.720 -12.953 1.00 96.38 71 ARG A O 1
ATOM 537 N N . GLY A 1 72 ? 12.022 3.153 -12.740 1.00 94.69 72 GLY A N 1
ATOM 538 C CA . GLY A 1 72 ? 11.714 3.030 -14.166 1.00 94.69 72 GLY A CA 1
ATOM 539 C C . GLY A 1 72 ? 11.735 1.578 -14.659 1.00 94.69 72 GLY A C 1
ATOM 540 O O . GLY A 1 72 ? 11.887 1.334 -15.853 1.00 94.69 72 GLY A O 1
ATOM 541 N N . GLU A 1 73 ? 11.594 0.613 -13.751 1.00 91.25 73 GLU A N 1
ATOM 542 C CA . GLU A 1 73 ? 11.430 -0.804 -14.061 1.00 91.25 73 GLU A CA 1
ATOM 543 C C . GLU A 1 73 ? 9.943 -1.011 -14.372 1.00 91.25 73 GLU A C 1
ATOM 545 O O . GLU A 1 73 ? 9.100 -0.846 -13.491 1.00 91.25 73 GLU A O 1
ATOM 550 N N . GLY A 1 74 ? 9.593 -1.300 -15.628 1.00 92.00 74 GLY A N 1
ATOM 551 C CA . GLY A 1 74 ? 8.195 -1.373 -16.066 1.00 92.00 74 GLY A CA 1
ATOM 552 C C . GLY A 1 74 ? 7.268 -2.107 -15.089 1.00 92.00 74 GLY A C 1
ATOM 553 O O . GLY A 1 74 ? 7.582 -3.184 -14.571 1.00 92.00 74 GLY A O 1
ATOM 554 N N . HIS A 1 75 ? 6.094 -1.541 -14.837 1.00 94.38 75 HIS A N 1
ATOM 555 C CA . HIS A 1 75 ? 5.194 -1.979 -13.776 1.00 94.38 75 HIS A CA 1
ATOM 556 C C . HIS A 1 75 ? 3.938 -2.660 -14.320 1.00 94.38 75 HIS A C 1
ATOM 558 O O . HIS A 1 75 ? 3.480 -2.366 -15.419 1.00 94.38 75 HIS A O 1
ATOM 564 N N . GLY A 1 76 ? 3.403 -3.603 -13.545 1.00 92.38 76 GLY A N 1
ATOM 565 C CA . GLY A 1 76 ? 2.106 -4.246 -13.784 1.00 92.38 76 GLY A CA 1
ATOM 566 C C . GLY A 1 76 ? 1.214 -4.094 -12.552 1.00 92.38 76 GLY A C 1
ATOM 567 O O . GLY A 1 76 ? 1.512 -3.280 -11.682 1.00 92.38 76 GLY A O 1
ATOM 568 N N . SER A 1 77 ? 0.190 -4.933 -12.407 1.00 91.88 77 SER A N 1
ATOM 569 C CA . SER A 1 77 ? -0.790 -4.866 -11.302 1.00 91.88 77 SER A CA 1
ATOM 570 C C . SER A 1 77 ? -0.208 -5.003 -9.884 1.00 91.88 77 SER A C 1
ATOM 572 O O . SER A 1 77 ? -0.873 -4.696 -8.899 1.00 91.88 77 SER A O 1
ATOM 574 N N . ALA A 1 78 ? 1.050 -5.435 -9.741 1.00 94.06 78 ALA A N 1
ATOM 575 C CA . ALA A 1 78 ? 1.719 -5.545 -8.445 1.00 94.06 78 ALA A CA 1
ATOM 576 C C . ALA A 1 78 ? 1.869 -4.200 -7.704 1.00 94.06 78 ALA A C 1
ATOM 578 O O . ALA A 1 78 ? 2.022 -4.195 -6.478 1.00 94.06 78 ALA A O 1
ATOM 579 N N . VAL A 1 79 ? 1.836 -3.073 -8.424 1.00 96.69 79 VAL A N 1
ATOM 580 C CA . VAL A 1 79 ? 1.941 -1.732 -7.825 1.00 96.69 79 VAL A CA 1
ATOM 581 C C . VAL A 1 79 ? 0.702 -1.361 -7.020 1.00 96.69 79 VAL A C 1
ATOM 583 O O . VAL A 1 79 ? 0.832 -0.697 -5.997 1.00 96.69 79 VAL A O 1
ATOM 586 N N . ASP A 1 80 ? -0.471 -1.871 -7.394 1.00 96.69 80 ASP A N 1
ATOM 587 C CA . ASP A 1 80 ? -1.712 -1.611 -6.661 1.00 96.69 80 ASP A CA 1
ATOM 588 C C . ASP A 1 80 ? -1.651 -2.221 -5.256 1.00 96.69 80 ASP A C 1
ATOM 590 O O . ASP A 1 80 ? -2.091 -1.613 -4.280 1.00 96.69 80 ASP A O 1
ATOM 594 N N . TRP A 1 81 ? -1.021 -3.393 -5.120 1.00 98.06 81 TRP A N 1
ATOM 595 C CA . TRP A 1 81 ? -0.801 -4.035 -3.821 1.00 98.06 81 TRP A CA 1
ATOM 596 C C . TRP A 1 81 ? 0.174 -3.258 -2.939 1.00 98.06 81 TRP A C 1
ATOM 598 O O . TRP A 1 81 ? -0.025 -3.178 -1.726 1.00 98.06 81 TRP A O 1
ATOM 608 N N . TRP A 1 82 ? 1.191 -2.640 -3.542 1.00 98.50 82 TRP A N 1
ATOM 609 C CA . TRP A 1 82 ? 2.068 -1.718 -2.826 1.00 98.50 82 TRP A CA 1
ATOM 610 C C . TRP A 1 82 ? 1.281 -0.515 -2.305 1.00 98.50 82 TRP A C 1
ATOM 612 O O . TRP A 1 82 ? 1.316 -0.219 -1.111 1.00 98.50 82 TRP A O 1
ATOM 622 N N . THR A 1 83 ? 0.529 0.147 -3.186 1.00 98.44 83 THR A N 1
ATOM 623 C CA . THR A 1 83 ? -0.287 1.313 -2.836 1.00 98.44 83 THR A CA 1
ATOM 624 C C . THR A 1 83 ? -1.316 0.973 -1.759 1.00 98.44 83 THR A C 1
ATOM 626 O O . THR A 1 83 ? -1.483 1.742 -0.813 1.00 98.44 83 THR A O 1
ATOM 629 N N . PHE A 1 84 ? -1.928 -0.211 -1.819 1.00 98.50 84 PHE A N 1
ATOM 630 C CA . PHE A 1 84 ? -2.808 -0.712 -0.767 1.00 98.50 84 PHE A CA 1
ATOM 631 C C . PHE A 1 84 ? -2.084 -0.863 0.581 1.00 98.50 84 PHE A C 1
ATOM 633 O O . PHE A 1 84 ? -2.619 -0.466 1.614 1.00 98.50 84 PHE A O 1
ATOM 640 N N . GLY A 1 85 ? -0.845 -1.364 0.589 1.00 98.62 85 GLY A N 1
ATOM 641 C CA . GLY A 1 85 ? -0.017 -1.430 1.796 1.00 98.62 85 GLY A CA 1
ATOM 642 C C . GLY A 1 85 ? 0.302 -0.053 2.392 1.00 98.62 85 GLY A C 1
ATOM 643 O O . GLY A 1 85 ? 0.241 0.112 3.613 1.00 98.62 85 GLY A O 1
ATOM 644 N N . ILE A 1 86 ? 0.601 0.944 1.548 1.00 98.69 86 ILE A N 1
ATOM 645 C CA . ILE A 1 86 ? 0.826 2.334 1.982 1.00 98.69 86 ILE A CA 1
ATOM 646 C C . ILE A 1 86 ? -0.449 2.896 2.614 1.00 98.69 86 ILE A C 1
ATOM 648 O O . ILE A 1 86 ? -0.394 3.457 3.708 1.00 98.69 86 ILE A O 1
ATOM 652 N N . PHE A 1 87 ? -1.591 2.687 1.959 1.00 98.56 87 PHE A N 1
ATOM 653 C CA . PHE A 1 87 ? -2.893 3.148 2.428 1.00 98.56 87 PHE A CA 1
ATOM 654 C C . PHE A 1 87 ? -3.296 2.508 3.763 1.00 98.56 87 PHE A C 1
ATOM 656 O O . PHE A 1 87 ? -3.698 3.213 4.683 1.00 98.56 87 PHE A O 1
ATOM 663 N N . LEU A 1 88 ? -3.121 1.192 3.929 1.00 98.31 88 LEU A N 1
ATOM 664 C CA . LEU A 1 88 ? -3.374 0.523 5.211 1.00 98.31 88 LEU A CA 1
ATOM 665 C C . LEU A 1 88 ? -2.495 1.077 6.335 1.00 98.31 88 LEU A C 1
ATOM 667 O O . LEU A 1 88 ? -2.972 1.281 7.451 1.00 98.31 88 LEU A O 1
ATOM 671 N N . TYR A 1 89 ? -1.213 1.327 6.056 1.00 98.50 89 TYR A N 1
ATOM 672 C CA . TYR A 1 89 ? -0.325 1.940 7.039 1.00 98.50 89 TYR A CA 1
ATOM 673 C C . TYR A 1 89 ? -0.832 3.328 7.441 1.00 98.50 89 TYR A C 1
ATOM 675 O O . TYR A 1 89 ? -0.865 3.644 8.630 1.00 98.50 89 TYR A O 1
ATOM 683 N N . GLU A 1 90 ? -1.244 4.136 6.469 1.00 98.00 90 GLU A N 1
ATOM 684 C CA . GLU A 1 90 ? -1.750 5.483 6.700 1.00 98.00 90 GLU A CA 1
ATOM 685 C C . GLU A 1 90 ? -3.062 5.498 7.487 1.00 98.00 90 GLU A C 1
ATOM 687 O O . GLU A 1 90 ? -3.170 6.269 8.4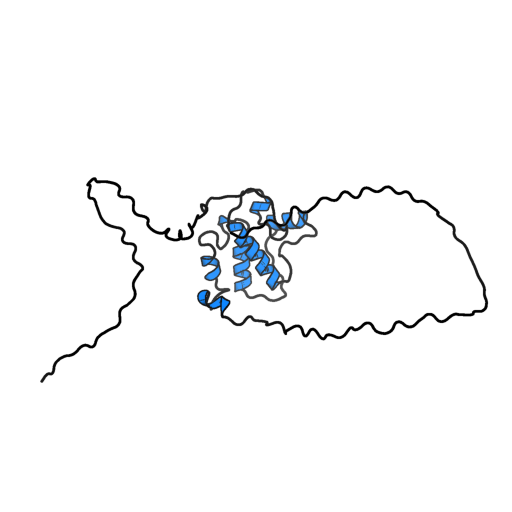35 1.00 98.00 90 GLU A O 1
ATOM 692 N N . LEU A 1 91 ? -4.013 4.610 7.187 1.00 96.88 91 LEU A N 1
ATOM 693 C CA . LEU A 1 91 ? -5.253 4.487 7.962 1.00 96.88 91 LEU A CA 1
ATOM 694 C C . LEU A 1 91 ? -4.989 4.195 9.445 1.00 96.88 91 LEU A C 1
ATOM 696 O O . LEU A 1 91 ? -5.715 4.672 10.312 1.00 96.88 91 LEU A O 1
ATOM 700 N N . LEU A 1 92 ? -3.949 3.412 9.740 1.00 96.62 92 LEU A N 1
ATOM 701 C CA . LEU A 1 92 ? -3.634 2.978 11.101 1.00 96.62 92 LEU A CA 1
ATOM 702 C C . LEU A 1 92 ? -2.746 3.967 11.868 1.00 96.62 92 LEU A C 1
ATOM 704 O O . LEU A 1 92 ? -2.795 3.996 13.095 1.00 96.62 92 LEU A O 1
ATOM 708 N N . HIS A 1 93 ? -1.923 4.760 11.174 1.00 96.19 93 HIS A N 1
ATOM 709 C CA . HIS A 1 93 ? -0.928 5.639 11.806 1.00 96.19 93 HIS A CA 1
ATOM 710 C C . HIS A 1 93 ? -1.109 7.130 11.481 1.00 96.19 93 HIS A C 1
ATOM 712 O O . HIS A 1 93 ? -0.359 7.955 12.002 1.00 96.19 93 HIS A O 1
ATOM 718 N N . GLY A 1 94 ? -2.052 7.491 10.607 1.00 96.56 94 GLY A N 1
ATOM 719 C CA . GLY A 1 94 ? -2.327 8.864 10.172 1.00 96.56 94 GLY A CA 1
ATOM 720 C C . GLY A 1 94 ? -1.248 9.497 9.284 1.00 96.56 94 GLY A C 1
ATOM 721 O O . GLY A 1 94 ? -1.272 10.703 9.053 1.00 96.56 94 GLY A O 1
ATOM 722 N N . LYS A 1 95 ? -0.262 8.718 8.824 1.00 96.12 95 LYS A N 1
ATOM 723 C CA . LYS A 1 95 ? 0.838 9.174 7.960 1.00 96.12 95 LYS A CA 1
ATOM 724 C C . LYS A 1 95 ? 1.375 8.028 7.116 1.00 96.12 95 LYS A C 1
ATOM 726 O O . LYS A 1 95 ? 1.308 6.881 7.545 1.00 96.12 95 LYS A O 1
ATOM 731 N N . THR A 1 96 ? 1.985 8.329 5.974 1.00 97.94 96 THR A N 1
ATOM 732 C CA . THR A 1 96 ? 2.623 7.314 5.123 1.00 97.94 96 THR A CA 1
ATOM 733 C C . THR A 1 96 ? 3.994 6.879 5.688 1.00 97.94 96 THR A C 1
ATOM 735 O O . THR A 1 96 ? 4.672 7.661 6.366 1.00 97.94 96 THR A O 1
ATOM 738 N N . PRO A 1 97 ? 4.441 5.631 5.439 1.00 97.88 97 PRO A N 1
ATOM 739 C CA . PRO A 1 97 ? 5.619 5.059 6.104 1.00 97.88 97 PRO A CA 1
ATOM 740 C C . PRO A 1 97 ? 6.961 5.624 5.620 1.00 97.88 97 PRO A C 1
ATOM 742 O O . PRO A 1 97 ? 7.959 5.511 6.332 1.00 97.88 97 PRO A O 1
ATOM 745 N N . PHE A 1 98 ? 7.010 6.206 4.417 1.00 98.31 98 PHE A N 1
ATOM 746 C CA . PHE A 1 98 ? 8.254 6.647 3.770 1.00 98.31 98 PHE A CA 1
ATOM 747 C C . PHE A 1 98 ? 8.315 8.162 3.518 1.00 98.31 98 PHE A C 1
ATOM 749 O O . PHE A 1 98 ? 9.255 8.629 2.870 1.00 98.31 98 PHE A O 1
ATOM 756 N N . LYS A 1 99 ? 7.354 8.943 4.036 1.00 97.50 99 LYS A N 1
ATOM 757 C CA . LYS A 1 99 ? 7.315 10.403 3.866 1.00 97.50 99 LYS A CA 1
ATOM 758 C C . LYS A 1 99 ? 8.634 11.045 4.302 1.00 97.50 99 LYS A C 1
ATOM 760 O O . LYS A 1 99 ? 9.077 10.876 5.437 1.00 97.50 99 LYS A O 1
ATOM 765 N N . GLY A 1 100 ? 9.273 11.767 3.387 1.00 96.94 100 GLY A N 1
ATOM 766 C CA . GLY A 1 100 ? 10.460 12.575 3.657 1.00 96.94 100 GLY A CA 1
ATOM 767 C C . GLY A 1 100 ? 10.129 14.064 3.769 1.00 96.94 100 GLY A C 1
ATOM 768 O O . GLY A 1 100 ? 8.983 14.473 3.608 1.00 96.94 100 GLY A O 1
ATOM 769 N N . ALA A 1 101 ? 11.156 14.895 3.966 1.00 97.12 101 ALA A N 1
ATOM 770 C CA . ALA A 1 101 ? 11.015 16.359 4.009 1.00 97.12 101 ALA A CA 1
ATOM 771 C C . ALA A 1 101 ? 10.512 16.982 2.686 1.00 97.12 101 ALA A C 1
ATOM 773 O O . ALA A 1 101 ? 10.118 18.141 2.650 1.00 97.12 101 ALA A O 1
ATOM 774 N N . GLY A 1 102 ? 10.531 16.220 1.591 1.00 97.81 102 GLY A N 1
ATOM 775 C CA . GLY A 1 102 ? 9.996 16.620 0.296 1.00 97.81 102 GLY A CA 1
ATOM 776 C C . GLY A 1 102 ? 9.939 15.440 -0.670 1.00 97.81 102 GLY A C 1
ATOM 777 O O . GLY A 1 102 ? 10.286 14.309 -0.313 1.00 97.81 102 GLY A O 1
ATOM 778 N N . ASN A 1 103 ? 9.539 15.707 -1.913 1.00 98.00 103 ASN A N 1
ATOM 779 C CA . ASN A 1 103 ? 9.299 14.673 -2.925 1.00 98.00 103 ASN A CA 1
ATOM 780 C C . ASN A 1 103 ? 10.534 13.795 -3.166 1.00 98.00 103 ASN A C 1
ATOM 782 O O . ASN A 1 103 ? 10.459 12.579 -3.030 1.00 98.00 103 ASN A O 1
ATOM 786 N N . ARG A 1 104 ? 11.704 14.397 -3.420 1.00 97.75 104 ARG A N 1
ATOM 787 C CA . ARG A 1 104 ? 12.955 13.648 -3.655 1.00 97.75 104 ARG A CA 1
ATOM 788 C C . ARG A 1 104 ? 13.358 12.767 -2.470 1.00 97.75 104 ARG A C 1
ATOM 790 O O . ARG A 1 104 ? 13.747 11.622 -2.673 1.00 97.75 104 ARG A O 1
ATOM 797 N N . ALA A 1 105 ? 13.251 13.292 -1.249 1.00 98.19 105 ALA A N 1
ATOM 798 C CA . ALA A 1 105 ? 13.562 12.536 -0.037 1.00 98.19 105 ALA A CA 1
ATOM 799 C C . ALA A 1 105 ? 12.583 11.367 0.159 1.00 98.19 105 ALA A C 1
ATOM 801 O O . ALA A 1 105 ? 13.000 10.270 0.513 1.00 98.19 105 ALA A O 1
ATOM 802 N N . THR A 1 106 ? 11.300 11.584 -0.138 1.00 98.44 106 THR A N 1
ATOM 803 C CA . THR A 1 106 ? 10.267 10.541 -0.098 1.00 98.44 106 THR A CA 1
ATOM 804 C C . THR A 1 106 ? 10.586 9.415 -1.076 1.00 98.44 106 THR A C 1
ATOM 806 O O . THR A 1 106 ? 10.626 8.259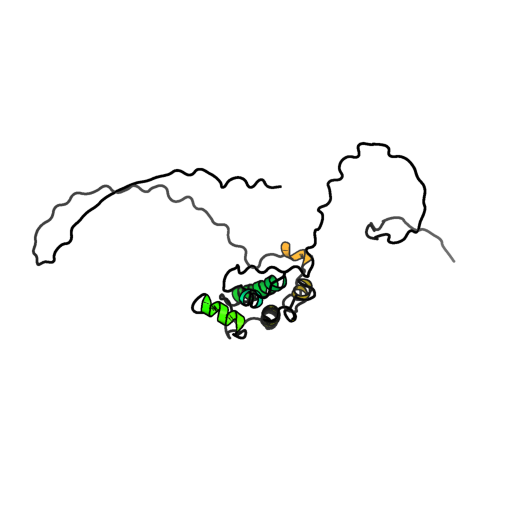 -0.671 1.00 98.44 106 THR A O 1
ATOM 809 N N . LEU A 1 107 ? 10.905 9.733 -2.336 1.00 98.31 107 LEU A N 1
ATOM 810 C CA . LEU A 1 107 ? 11.267 8.713 -3.327 1.00 98.31 107 LEU A CA 1
ATOM 811 C C . LEU A 1 107 ? 12.514 7.918 -2.906 1.00 98.31 107 LEU A C 1
ATOM 813 O O . LEU A 1 107 ? 12.537 6.693 -3.018 1.00 98.31 107 LEU A O 1
ATOM 817 N N . PHE A 1 108 ? 13.530 8.594 -2.360 1.00 98.31 108 PHE A N 1
ATOM 818 C CA . PHE A 1 108 ? 14.724 7.930 -1.831 1.00 98.31 108 PHE A CA 1
ATOM 819 C C . PHE A 1 108 ? 14.386 6.979 -0.673 1.00 98.31 108 PHE A C 1
ATOM 821 O O . PHE A 1 108 ? 14.856 5.840 -0.644 1.00 98.31 108 PHE A O 1
ATOM 828 N N . ASN A 1 109 ? 13.524 7.407 0.252 1.00 98.44 109 ASN A N 1
ATOM 829 C CA . ASN A 1 109 ? 13.057 6.571 1.355 1.00 98.44 109 ASN A CA 1
ATOM 830 C C . ASN A 1 109 ? 12.261 5.360 0.859 1.00 98.44 109 ASN A C 1
ATOM 832 O O . ASN A 1 109 ? 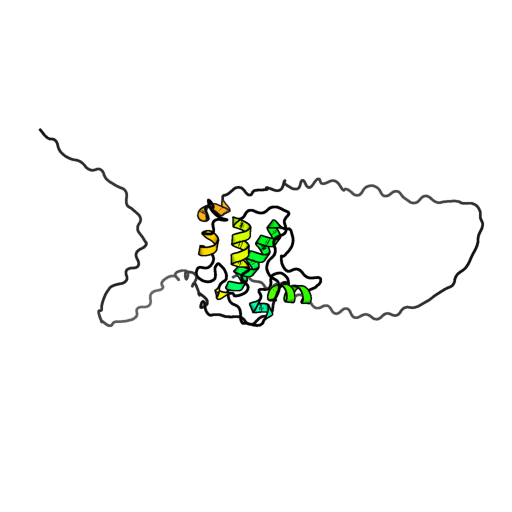12.469 4.248 1.344 1.00 98.44 109 ASN A O 1
ATOM 836 N N . VAL A 1 110 ? 11.385 5.547 -0.131 1.00 98.44 110 VAL A N 1
ATOM 837 C CA . VAL A 1 110 ? 10.618 4.451 -0.732 1.00 98.44 110 VAL A CA 1
ATOM 838 C C . VAL A 1 110 ? 11.548 3.390 -1.317 1.00 98.44 110 VAL A C 1
ATOM 840 O O . VAL A 1 110 ? 11.286 2.204 -1.144 1.00 98.44 110 VAL A O 1
ATOM 843 N N . VAL A 1 111 ? 12.651 3.769 -1.958 1.00 97.69 111 VAL A N 1
ATOM 844 C CA . VAL A 1 111 ? 13.565 2.793 -2.569 1.00 97.69 111 VAL A CA 1
ATOM 845 C C . VAL A 1 111 ? 14.523 2.170 -1.550 1.00 97.69 111 VAL A C 1
ATOM 847 O O . VAL A 1 111 ? 14.777 0.968 -1.622 1.00 97.69 111 VAL A O 1
ATOM 850 N N . GLY A 1 112 ? 15.061 2.966 -0.622 1.00 96.12 112 GLY A N 1
ATOM 851 C CA . GLY A 1 112 ? 16.199 2.565 0.210 1.00 96.12 112 GLY A CA 1
ATOM 852 C C . GLY A 1 112 ? 15.895 2.289 1.681 1.00 96.12 112 GLY A C 1
ATOM 853 O O . GLY A 1 112 ? 16.634 1.541 2.316 1.00 96.12 112 GLY A O 1
ATOM 854 N N . GLN A 1 113 ? 14.839 2.872 2.256 1.00 97.62 113 GLN A N 1
ATOM 855 C CA . GLN A 1 113 ? 14.575 2.730 3.690 1.00 97.62 113 GLN A CA 1
ATOM 856 C C . GLN A 1 113 ? 13.708 1.497 3.996 1.00 97.62 113 GLN A C 1
ATOM 858 O O . GLN A 1 113 ? 12.713 1.238 3.298 1.00 97.62 113 GLN A O 1
ATOM 863 N N . PRO A 1 114 ? 14.044 0.743 5.062 1.00 97.56 114 PRO A N 1
ATOM 864 C CA . PRO A 1 114 ? 13.212 -0.354 5.535 1.00 97.56 114 PRO A CA 1
ATOM 865 C C . PRO A 1 114 ? 11.922 0.179 6.168 1.00 97.56 114 PRO A C 1
ATOM 867 O O . PRO A 1 114 ? 11.887 1.276 6.729 1.00 97.56 114 PRO A O 1
ATOM 870 N N . LEU A 1 115 ? 10.859 -0.623 6.105 1.00 97.75 115 LEU A N 1
ATOM 871 C CA . LEU A 1 115 ? 9.593 -0.322 6.769 1.00 97.75 115 LEU A CA 1
ATOM 872 C C . LEU A 1 115 ? 9.778 -0.309 8.294 1.00 97.75 115 LEU A C 1
ATOM 874 O O . LEU A 1 115 ? 10.296 -1.267 8.869 1.00 97.75 115 LEU A O 1
ATOM 878 N N . LYS A 1 116 ? 9.306 0.755 8.950 1.00 96.75 116 LYS A N 1
ATOM 879 C CA . LYS A 1 116 ? 9.323 0.902 10.410 1.00 96.75 116 LYS A CA 1
ATOM 880 C C . LYS A 1 116 ? 7.915 1.172 10.930 1.00 96.75 116 LYS A C 1
ATOM 882 O O . LYS A 1 116 ? 7.174 1.977 10.365 1.00 96.75 116 LYS A O 1
ATOM 887 N N . PHE A 1 117 ? 7.570 0.518 12.033 1.00 96.50 117 PHE A N 1
ATOM 888 C CA . PHE A 1 117 ? 6.326 0.761 12.757 1.00 96.50 117 PHE A CA 1
ATOM 889 C C . PHE A 1 117 ? 6.644 1.548 14.028 1.00 96.50 117 PHE A C 1
ATOM 891 O O . PHE A 1 117 ? 7.555 1.139 14.752 1.00 96.50 117 PHE A O 1
ATOM 898 N N . PRO A 1 118 ? 5.941 2.657 14.304 1.00 94.25 118 PRO A N 1
ATOM 899 C CA . PRO A 1 118 ? 6.065 3.336 15.584 1.00 94.25 118 PRO A CA 1
ATOM 900 C C . PRO A 1 118 ? 5.513 2.454 16.716 1.00 94.25 118 PRO A C 1
ATOM 902 O O . PRO A 1 118 ? 4.756 1.508 16.481 1.00 94.25 118 PRO A O 1
ATOM 905 N N . GLU A 1 119 ? 5.891 2.771 17.953 1.00 90.62 119 GLU A N 1
ATOM 906 C CA . GLU A 1 119 ? 5.359 2.093 19.144 1.00 90.62 119 GLU A CA 1
ATOM 907 C C . GLU A 1 119 ? 3.892 2.462 19.406 1.00 90.62 119 GLU A C 1
ATOM 909 O O . GLU A 1 119 ? 3.123 1.634 19.892 1.00 90.62 119 GLU A O 1
ATOM 914 N N . LEU A 1 120 ? 3.495 3.684 19.031 1.00 90.44 120 LEU A N 1
ATOM 915 C CA . LEU A 1 120 ? 2.148 4.222 19.201 1.00 90.44 120 LEU A CA 1
ATOM 916 C C . LEU A 1 120 ? 1.609 4.809 17.877 1.00 90.44 120 LEU A C 1
ATOM 918 O O . LEU A 1 120 ? 2.374 5.469 17.164 1.00 90.44 120 LEU A O 1
ATOM 922 N N . PRO A 1 121 ? 0.311 4.625 17.557 1.00 91.06 121 PRO A N 1
ATOM 923 C CA . PRO A 1 121 ? -0.655 3.777 18.266 1.00 91.06 121 PRO A CA 1
ATOM 924 C C . PRO A 1 121 ? -0.303 2.283 18.159 1.00 91.06 121 PRO A C 1
ATOM 926 O O . PRO A 1 121 ? 0.339 1.844 17.205 1.00 91.06 121 PRO A O 1
ATOM 929 N N . SER A 1 122 ? -0.715 1.494 19.156 1.00 92.56 122 SER A N 1
ATOM 930 C CA . SER A 1 122 ? -0.542 0.042 19.092 1.00 92.56 122 SER A CA 1
ATOM 931 C C . SER A 1 122 ? -1.482 -0.536 18.039 1.00 92.56 122 SER A C 1
ATOM 933 O O . SER A 1 122 ? -2.686 -0.292 18.051 1.00 92.56 122 SER A O 1
ATOM 935 N N . VAL A 1 123 ? -0.911 -1.308 17.123 1.00 94.56 123 VAL A N 1
ATOM 936 C CA . VAL A 1 123 ? -1.603 -1.936 15.998 1.00 94.56 123 VAL A CA 1
ATOM 937 C C . VAL A 1 123 ? -1.409 -3.444 16.107 1.00 94.56 123 VAL A C 1
ATOM 939 O O . VAL A 1 123 ? -0.324 -3.902 16.489 1.00 94.56 123 VAL A O 1
ATOM 942 N N . SER A 1 124 ? -2.445 -4.212 15.759 1.00 96.19 124 SER A N 1
ATOM 943 C CA . SER A 1 124 ? -2.428 -5.673 15.851 1.00 96.19 124 SER A CA 1
ATOM 944 C C . SER A 1 124 ? -1.271 -6.288 15.058 1.00 96.19 124 SER A C 1
ATOM 946 O O . SER A 1 124 ? -0.832 -5.766 14.028 1.00 96.19 124 SER A O 1
ATOM 948 N N . PHE A 1 125 ? -0.773 -7.434 15.530 1.00 97.00 125 PHE A N 1
ATOM 949 C CA . PHE A 1 125 ? 0.292 -8.158 14.838 1.00 97.00 125 PHE A CA 1
ATOM 950 C C . PHE A 1 125 ? -0.110 -8.505 13.399 1.00 97.00 125 PHE A C 1
ATOM 952 O O . PHE A 1 125 ? 0.663 -8.235 12.484 1.00 97.00 125 PHE A O 1
ATOM 959 N N . GLY A 1 126 ? -1.334 -9.008 13.196 1.00 97.62 126 GLY A N 1
ATOM 960 C CA . GLY A 1 126 ? -1.844 -9.368 11.871 1.00 97.62 126 GLY A CA 1
ATOM 961 C C . GLY A 1 126 ? -1.857 -8.193 10.890 1.00 97.62 126 GLY A C 1
ATOM 962 O O . GLY A 1 126 ? -1.504 -8.369 9.729 1.00 97.62 126 GLY A O 1
ATOM 963 N N . ALA A 1 127 ? -2.176 -6.978 11.347 1.00 97.69 127 ALA A N 1
ATOM 964 C CA . ALA A 1 127 ? -2.118 -5.791 10.495 1.00 97.69 127 ALA A CA 1
ATOM 965 C C . ALA A 1 127 ? -0.675 -5.439 10.106 1.00 97.69 127 ALA A C 1
ATOM 967 O O . ALA A 1 127 ? -0.386 -5.181 8.938 1.00 97.69 127 ALA A O 1
ATOM 968 N N . LYS A 1 128 ? 0.254 -5.463 11.074 1.00 98.06 128 LYS A N 1
ATOM 969 C CA . LYS A 1 128 ? 1.680 -5.215 10.806 1.00 98.06 128 LYS A CA 1
ATOM 970 C C . LYS A 1 128 ? 2.253 -6.262 9.850 1.00 98.06 128 LYS A C 1
ATOM 972 O O . LYS A 1 128 ? 3.039 -5.911 8.978 1.00 98.06 128 LYS A O 1
ATOM 977 N N . ASP A 1 129 ? 1.868 -7.524 10.013 1.00 98.38 129 ASP A N 1
ATOM 978 C CA . ASP A 1 129 ? 2.292 -8.635 9.160 1.00 98.38 129 ASP A CA 1
ATOM 979 C C . ASP A 1 129 ? 1.784 -8.483 7.719 1.00 98.38 129 ASP A C 1
ATOM 981 O O . ASP A 1 129 ? 2.581 -8.497 6.780 1.00 98.38 129 ASP A O 1
ATOM 985 N N . LEU A 1 130 ? 0.496 -8.160 7.552 1.00 98.56 130 LEU A N 1
ATOM 986 C CA . LEU A 1 130 ? -0.097 -7.872 6.246 1.00 98.56 130 LEU A CA 1
ATOM 987 C C . LEU A 1 130 ? 0.647 -6.737 5.528 1.00 98.56 130 LEU A C 1
ATOM 989 O O . LEU A 1 130 ? 1.041 -6.870 4.369 1.00 98.56 130 LEU A O 1
ATOM 993 N N . ILE A 1 131 ? 0.873 -5.620 6.228 1.00 98.56 131 ILE A N 1
ATOM 994 C CA . ILE A 1 131 ? 1.564 -4.453 5.667 1.00 98.56 131 ILE A CA 1
ATOM 995 C C . ILE A 1 131 ? 3.010 -4.802 5.295 1.00 98.56 131 ILE A C 1
ATOM 997 O O . ILE A 1 131 ? 3.484 -4.363 4.249 1.00 98.56 131 ILE A O 1
ATOM 1001 N N . ARG A 1 132 ? 3.718 -5.609 6.101 1.00 98.50 132 ARG A N 1
ATOM 1002 C CA . ARG A 1 132 ? 5.071 -6.078 5.751 1.00 98.50 132 ARG A CA 1
ATOM 1003 C C . ARG A 1 132 ? 5.072 -6.869 4.447 1.00 98.50 132 ARG A C 1
ATOM 1005 O O . ARG A 1 132 ? 5.948 -6.629 3.623 1.00 98.50 132 ARG A O 1
ATOM 1012 N N . GLY A 1 133 ? 4.097 -7.758 4.250 1.00 98.31 133 GLY A N 1
ATOM 1013 C CA . GLY A 1 133 ? 3.958 -8.533 3.015 1.00 98.31 133 GLY A CA 1
ATOM 1014 C C . GLY A 1 133 ? 3.640 -7.669 1.789 1.00 98.31 133 GLY A C 1
ATOM 1015 O O . GLY A 1 133 ? 4.193 -7.892 0.712 1.00 98.31 133 GLY A O 1
ATOM 1016 N N . LEU A 1 134 ? 2.785 -6.655 1.944 1.00 98.56 134 LEU A N 1
ATOM 1017 C CA . LEU A 1 134 ? 2.409 -5.737 0.860 1.00 98.56 134 LEU A CA 1
ATOM 1018 C C . LEU A 1 134 ? 3.521 -4.735 0.507 1.00 98.56 134 LEU A C 1
ATOM 1020 O O . LEU A 1 134 ? 3.658 -4.351 -0.651 1.00 98.56 134 LEU A O 1
ATOM 1024 N N . LEU A 1 135 ? 4.340 -4.326 1.481 1.00 98.62 135 LEU A N 1
ATOM 1025 C CA . LEU A 1 135 ? 5.421 -3.347 1.303 1.00 98.62 135 LEU A CA 1
ATOM 1026 C C . LEU A 1 135 ? 6.801 -3.985 1.081 1.00 98.62 135 LEU A C 1
ATOM 1028 O O . LEU A 1 135 ? 7.840 -3.364 1.341 1.00 98.62 135 LEU A O 1
ATOM 1032 N N . VAL A 1 136 ? 6.831 -5.210 0.551 1.00 98.44 136 VAL A N 1
ATOM 1033 C CA . VAL A 1 136 ? 8.053 -5.804 -0.001 1.00 98.44 136 VAL A CA 1
ATOM 1034 C C . VAL A 1 136 ? 8.462 -5.023 -1.250 1.00 98.44 136 VAL A C 1
ATOM 1036 O O . VAL A 1 136 ? 7.662 -4.798 -2.163 1.00 98.44 136 VAL A O 1
ATOM 1039 N N . LYS A 1 137 ? 9.725 -4.581 -1.281 1.00 97.88 137 LYS A N 1
ATOM 1040 C CA . LYS A 1 137 ? 10.242 -3.719 -2.354 1.00 97.88 137 LYS A CA 1
ATOM 1041 C C . LYS A 1 137 ? 10.301 -4.447 -3.694 1.00 97.88 137 LYS A C 1
ATOM 1043 O O . LYS A 1 137 ? 9.973 -3.847 -4.707 1.00 97.88 137 LYS A O 1
ATOM 1048 N N . ASP A 1 138 ? 10.693 -5.719 -3.681 1.00 97.06 138 ASP A N 1
ATOM 1049 C CA . ASP A 1 138 ? 10.674 -6.574 -4.864 1.00 97.06 138 ASP A CA 1
ATOM 1050 C C . ASP A 1 138 ? 9.235 -7.033 -5.174 1.00 97.06 138 ASP A C 1
ATOM 1052 O O . ASP A 1 138 ? 8.634 -7.731 -4.349 1.00 97.06 138 ASP A O 1
ATOM 1056 N N . PRO A 1 139 ? 8.677 -6.685 -6.348 1.00 95.75 139 PRO A N 1
ATOM 1057 C CA . PRO A 1 139 ? 7.319 -7.063 -6.721 1.00 95.75 139 PRO A CA 1
ATOM 1058 C C . PRO A 1 139 ? 7.091 -8.574 -6.743 1.00 95.75 139 PRO A C 1
ATOM 1060 O O . PRO A 1 139 ? 5.995 -9.012 -6.414 1.00 95.75 139 PRO A O 1
ATOM 1063 N N . GLN A 1 140 ? 8.096 -9.383 -7.101 1.00 94.50 140 GLN A N 1
ATOM 1064 C CA . GLN A 1 140 ? 7.929 -10.837 -7.249 1.00 94.50 140 GLN A CA 1
ATOM 1065 C C . GLN A 1 140 ? 7.772 -11.565 -5.909 1.00 94.50 140 GLN A C 1
ATOM 1067 O O . GLN A 1 140 ? 7.170 -12.640 -5.841 1.00 94.50 140 GLN A O 1
ATOM 1072 N N . HIS A 1 141 ? 8.311 -10.968 -4.847 1.00 96.75 141 HIS A N 1
ATOM 1073 C CA . HIS A 1 141 ? 8.233 -11.465 -3.476 1.00 96.75 141 HIS A CA 1
ATOM 1074 C C . HIS A 1 141 ? 7.138 -10.765 -2.659 1.00 96.75 141 HIS A C 1
ATOM 1076 O O . HIS A 1 141 ? 6.941 -11.087 -1.487 1.00 96.75 141 HIS A O 1
ATOM 1082 N N . ARG A 1 142 ? 6.428 -9.806 -3.262 1.00 97.56 142 ARG A N 1
ATOM 1083 C CA . ARG A 1 142 ? 5.336 -9.068 -2.629 1.00 97.56 142 ARG A CA 1
ATOM 1084 C C . ARG A 1 142 ? 4.115 -9.964 -2.456 1.00 97.56 142 ARG A C 1
ATOM 1086 O O . ARG A 1 142 ? 3.769 -10.750 -3.340 1.00 97.56 142 ARG A O 1
ATOM 1093 N N . LEU A 1 143 ? 3.440 -9.828 -1.316 1.00 97.38 143 LEU A N 1
ATOM 1094 C CA . LEU A 1 143 ? 2.142 -10.462 -1.101 1.00 97.38 143 LEU A CA 1
ATOM 1095 C C . LEU A 1 143 ? 1.185 -10.057 -2.228 1.00 97.38 143 LEU A C 1
ATOM 1097 O O . LEU A 1 143 ? 1.210 -8.910 -2.671 1.00 97.38 143 LEU A O 1
ATOM 1101 N N . ALA A 1 144 ? 0.338 -10.993 -2.660 1.00 95.81 144 ALA A N 1
ATOM 1102 C CA . ALA A 1 144 ? -0.613 -10.840 -3.755 1.00 95.81 144 ALA A CA 1
ATOM 1103 C C . ALA A 1 144 ? 0.004 -10.835 -5.162 1.00 95.81 144 ALA A C 1
ATOM 1105 O O . ALA A 1 144 ? -0.725 -10.698 -6.144 1.00 95.81 144 ALA A O 1
ATOM 1106 N N . TYR A 1 145 ? 1.312 -11.073 -5.306 1.00 93.25 145 TYR A N 1
ATOM 1107 C CA . TYR A 1 145 ? 1.932 -11.191 -6.626 1.00 93.25 145 TYR A CA 1
ATOM 1108 C C . TYR A 1 145 ? 1.409 -12.397 -7.425 1.00 93.25 145 TYR A C 1
ATOM 1110 O O . TYR A 1 145 ? 1.159 -12.278 -8.622 1.00 93.25 145 TYR A O 1
ATOM 1118 N N . LYS A 1 146 ? 1.219 -13.563 -6.784 1.00 90.75 146 LYS A N 1
ATOM 1119 C CA . LYS A 1 146 ? 0.876 -14.811 -7.495 1.00 90.75 146 LYS A CA 1
ATOM 1120 C C . LYS A 1 146 ? -0.627 -15.002 -7.680 1.00 90.75 146 LYS A C 1
ATOM 1122 O O . LYS A 1 146 ? -1.064 -15.319 -8.781 1.00 90.75 146 LYS A O 1
ATOM 1127 N N . ARG A 1 147 ? -1.421 -14.852 -6.612 1.00 92.19 147 ARG A N 1
ATOM 1128 C CA . ARG A 1 147 ? -2.887 -15.060 -6.648 1.00 92.19 147 ARG A CA 1
ATOM 1129 C C . ARG A 1 147 ? -3.706 -13.794 -6.385 1.00 92.19 147 ARG A C 1
ATOM 1131 O O . ARG A 1 147 ? -4.909 -13.895 -6.121 1.00 92.19 147 ARG A O 1
ATOM 1138 N N . GLY A 1 148 ? -3.082 -12.616 -6.451 1.00 93.56 148 GLY A N 1
ATOM 1139 C CA . GLY A 1 148 ? -3.772 -11.336 -6.313 1.00 93.56 148 GLY A CA 1
ATOM 1140 C C . GLY A 1 148 ? -4.551 -11.231 -5.005 1.00 93.56 148 GLY A C 1
ATOM 1141 O O . GLY A 1 148 ? -4.107 -11.671 -3.943 1.00 93.56 148 GLY A O 1
ATOM 1142 N N . ALA A 1 149 ? -5.773 -10.709 -5.115 1.00 95.56 149 ALA A N 1
ATOM 1143 C CA . ALA A 1 149 ? -6.660 -10.461 -3.985 1.00 95.56 149 ALA A CA 1
ATOM 1144 C C . ALA A 1 149 ? -6.913 -11.700 -3.114 1.00 95.56 149 ALA A C 1
ATOM 1146 O O . ALA A 1 149 ? -7.195 -11.557 -1.931 1.00 95.56 149 ALA A O 1
ATOM 1147 N N . THR A 1 150 ? -6.820 -12.911 -3.669 1.00 96.38 150 THR A N 1
ATOM 1148 C CA . THR A 1 150 ? -7.050 -14.152 -2.918 1.00 96.38 150 THR A CA 1
ATOM 1149 C C . THR A 1 150 ? -6.060 -14.310 -1.765 1.00 96.38 150 THR A C 1
ATOM 1151 O O . THR A 1 150 ? -6.469 -14.687 -0.673 1.00 96.38 150 THR A O 1
ATOM 1154 N N . GLU A 1 151 ? -4.781 -13.982 -1.974 1.00 96.25 151 GLU A N 1
ATOM 1155 C CA . GLU A 1 151 ? -3.762 -14.039 -0.914 1.00 96.25 151 GLU A CA 1
ATOM 1156 C C . GLU A 1 151 ? -4.039 -13.024 0.194 1.00 96.25 151 GLU A C 1
ATOM 1158 O O . GLU A 1 151 ? -3.937 -13.356 1.371 1.00 96.25 151 GLU A O 1
ATOM 1163 N N . VAL A 1 152 ? -4.458 -11.812 -0.179 1.00 97.38 152 VAL A N 1
ATOM 1164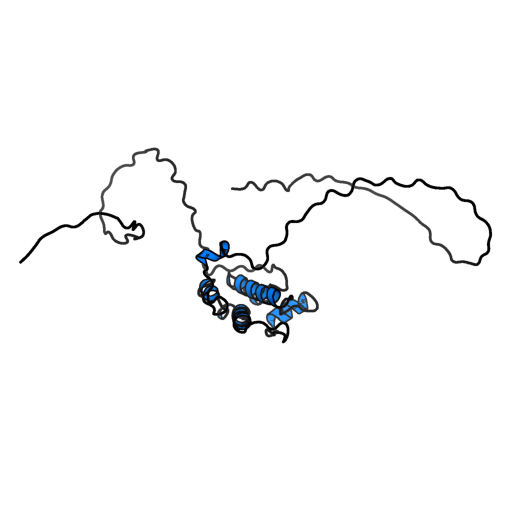 C CA . VAL A 1 152 ? -4.828 -10.765 0.782 1.00 97.38 152 VAL A CA 1
ATOM 1165 C C . VAL A 1 152 ? -6.046 -11.190 1.598 1.00 97.38 152 VAL A C 1
ATOM 1167 O O . VAL A 1 152 ? -6.029 -11.094 2.817 1.00 97.38 152 VAL A O 1
ATOM 1170 N N . LYS A 1 153 ? -7.087 -11.709 0.940 1.00 96.69 153 LYS A N 1
ATOM 1171 C CA . LYS A 1 153 ? -8.346 -12.118 1.581 1.00 96.69 153 LYS A CA 1
ATOM 1172 C C . LYS A 1 153 ? -8.198 -13.291 2.552 1.00 96.69 153 LYS A C 1
ATOM 1174 O O . LYS A 1 153 ? -9.025 -13.422 3.447 1.00 96.69 153 LYS A O 1
ATOM 1179 N N . GLN A 1 154 ? -7.195 -14.143 2.343 1.00 96.62 154 GLN A N 1
ATOM 1180 C CA . GLN A 1 154 ? -6.875 -15.300 3.190 1.00 96.62 154 GLN A CA 1
ATOM 1181 C C . GLN A 1 154 ? -5.898 -14.963 4.325 1.00 96.62 154 GLN A C 1
ATOM 1183 O O . GLN A 1 154 ? -5.544 -15.842 5.105 1.00 96.62 154 GLN A O 1
ATOM 1188 N N . HIS A 1 155 ? -5.410 -13.724 4.394 1.00 98.12 155 HIS A N 1
ATOM 1189 C CA . HIS A 1 155 ? -4.466 -13.320 5.423 1.00 98.12 155 HIS A CA 1
ATOM 1190 C C . HIS A 1 155 ? -5.141 -13.302 6.809 1.00 98.12 155 HIS A C 1
ATOM 1192 O O . HIS A 1 155 ? -6.248 -12.768 6.902 1.00 98.12 155 HIS A O 1
ATOM 1198 N N . PRO A 1 156 ? -4.463 -13.731 7.897 1.00 97.62 156 PRO A N 1
ATOM 1199 C CA . PRO A 1 156 ? -5.037 -13.766 9.252 1.00 97.62 156 PRO A CA 1
ATOM 1200 C C . PRO A 1 156 ? -5.608 -12.436 9.766 1.00 97.62 156 PRO A C 1
ATOM 1202 O O . PRO A 1 156 ? -6.438 -12.391 10.666 1.00 97.62 156 PRO A O 1
ATOM 1205 N N . PHE A 1 157 ? -5.168 -11.316 9.188 1.00 97.56 157 PHE A N 1
ATOM 1206 C CA . PHE A 1 157 ? -5.733 -9.992 9.476 1.00 97.56 157 PHE A CA 1
ATOM 1207 C C . PHE A 1 157 ? -7.231 -9.892 9.143 1.00 97.56 157 PHE A C 1
ATOM 1209 O O . PHE A 1 157 ? -7.948 -9.142 9.799 1.00 97.56 157 PHE A O 1
ATOM 1216 N N . PHE A 1 158 ? -7.692 -10.636 8.138 1.00 96.69 158 PHE A N 1
ATOM 1217 C CA . PHE A 1 158 ? -9.083 -10.665 7.697 1.00 96.69 158 PHE A CA 1
ATOM 1218 C C . PHE A 1 158 ? -9.822 -11.936 8.146 1.00 96.69 158 PHE A C 1
ATOM 1220 O O . PHE A 1 158 ? -10.870 -12.266 7.584 1.00 96.69 158 PHE A O 1
ATOM 1227 N N . ASP A 1 159 ? -9.310 -12.650 9.152 1.00 95.38 159 ASP A N 1
ATOM 1228 C CA . ASP A 1 159 ? -10.006 -13.805 9.715 1.00 95.38 159 ASP A CA 1
ATOM 1229 C C . ASP A 1 159 ? -11.401 -13.405 10.218 1.00 95.38 159 ASP A C 1
ATOM 1231 O O . ASP A 1 159 ? -11.592 -12.389 10.887 1.00 95.38 159 ASP A O 1
ATOM 1235 N N . GLY A 1 160 ? -12.405 -14.207 9.856 1.00 93.06 160 GLY A N 1
ATOM 1236 C CA . GLY A 1 160 ? -13.810 -13.946 10.179 1.00 93.06 160 GLY A CA 1
ATOM 1237 C C . GLY A 1 160 ? -14.536 -12.992 9.220 1.00 93.06 160 GLY A C 1
ATOM 1238 O O . GLY A 1 160 ? -15.753 -12.842 9.332 1.00 93.06 160 GLY A O 1
ATOM 1239 N N . VAL A 1 161 ? -13.852 -12.389 8.239 1.00 94.88 161 VAL A N 1
ATOM 1240 C CA . VAL A 1 161 ? -14.509 -11.541 7.234 1.00 94.88 161 VAL A CA 1
ATOM 1241 C C . VAL A 1 161 ? -15.260 -12.398 6.216 1.00 94.88 161 VAL A C 1
ATOM 1243 O O . VAL A 1 161 ? -14.673 -13.137 5.424 1.00 94.88 161 VAL A O 1
ATOM 1246 N N . ASN A 1 162 ? -16.585 -12.240 6.167 1.00 95.12 162 ASN A N 1
ATOM 1247 C CA . ASN A 1 162 ? -17.391 -12.785 5.081 1.00 95.12 162 ASN A CA 1
ATOM 1248 C C . ASN A 1 162 ? -17.394 -11.825 3.882 1.00 95.12 162 ASN A C 1
ATOM 1250 O O . ASN A 1 162 ? -18.212 -10.908 3.787 1.00 95.12 162 ASN A O 1
ATOM 1254 N N . TRP A 1 163 ? -16.491 -12.071 2.933 1.00 94.06 163 TRP A N 1
ATOM 1255 C CA . TRP A 1 163 ? -16.318 -11.246 1.734 1.00 94.06 163 TRP A CA 1
ATOM 1256 C C . TRP A 1 163 ? -17.564 -11.144 0.843 1.00 94.06 163 TRP A C 1
ATOM 1258 O O . TRP A 1 163 ? -17.707 -10.149 0.135 1.00 94.06 163 TRP A O 1
ATOM 1268 N N . ALA A 1 164 ? -18.464 -12.133 0.872 1.00 94.25 164 ALA A N 1
ATOM 1269 C CA . ALA A 1 164 ? -19.705 -12.093 0.097 1.00 94.25 164 ALA A CA 1
ATOM 1270 C C . ALA A 1 164 ? -20.735 -11.120 0.694 1.00 94.25 164 ALA A C 1
ATOM 1272 O O . ALA A 1 164 ? -21.545 -10.557 -0.037 1.00 94.25 164 ALA A O 1
ATOM 1273 N N . LEU A 1 165 ? -20.681 -10.896 2.010 1.00 94.25 165 LEU A N 1
ATOM 1274 C CA . LEU A 1 165 ? -21.634 -10.063 2.747 1.00 94.25 165 LEU A CA 1
ATOM 1275 C C . LEU A 1 165 ? -21.066 -8.700 3.146 1.00 94.25 165 LEU A C 1
ATOM 1277 O O . LEU A 1 165 ? -21.736 -7.953 3.850 1.00 94.25 165 LEU A O 1
ATOM 1281 N N . ILE A 1 166 ? -19.858 -8.342 2.702 1.00 92.62 166 ILE A N 1
ATOM 1282 C CA . ILE A 1 166 ? -19.147 -7.157 3.205 1.00 92.62 166 ILE A CA 1
ATOM 1283 C C . ILE A 1 166 ? -19.925 -5.844 3.026 1.00 92.62 166 ILE A C 1
ATOM 1285 O O . ILE A 1 166 ? -19.817 -4.947 3.853 1.00 92.62 166 ILE A O 1
ATOM 1289 N N . ARG A 1 167 ? -20.762 -5.750 1.984 1.00 92.12 167 ARG A N 1
ATOM 1290 C CA . ARG A 1 167 ? -21.626 -4.585 1.712 1.00 92.12 167 ARG A CA 1
ATOM 1291 C C . ARG A 1 167 ? -22.874 -4.515 2.596 1.00 92.12 167 ARG A C 1
ATOM 1293 O O . ARG A 1 167 ? -23.560 -3.502 2.590 1.00 92.12 167 ARG A O 1
ATOM 1300 N N . SER A 1 168 ? -23.184 -5.591 3.308 1.00 92.62 168 SER A N 1
ATOM 1301 C CA . SER A 1 168 ? -24.347 -5.717 4.189 1.00 92.62 168 SER A CA 1
ATOM 1302 C C . SER A 1 168 ? -23.971 -5.623 5.668 1.00 92.62 168 SER A C 1
ATOM 1304 O O . SER A 1 168 ? -24.850 -5.687 6.523 1.00 92.62 168 SER A O 1
ATOM 1306 N N . VAL A 1 169 ? -22.680 -5.487 5.984 1.00 90.69 169 VAL A N 1
ATOM 1307 C CA . VAL A 1 169 ? -22.207 -5.273 7.353 1.00 90.69 169 VAL A CA 1
ATOM 1308 C C . VAL A 1 169 ? -22.440 -3.812 7.734 1.00 90.69 169 VAL A C 1
ATOM 1310 O O . VAL A 1 169 ? -22.201 -2.910 6.932 1.00 90.69 169 VAL A O 1
ATOM 1313 N N . LEU A 1 170 ? -22.903 -3.576 8.963 1.00 90.25 170 LEU A N 1
ATOM 1314 C CA . LEU A 1 170 ? -23.025 -2.227 9.506 1.00 90.25 170 LEU A CA 1
ATOM 1315 C C . LEU A 1 170 ? -21.628 -1.576 9.553 1.00 90.25 170 LEU A C 1
ATOM 1317 O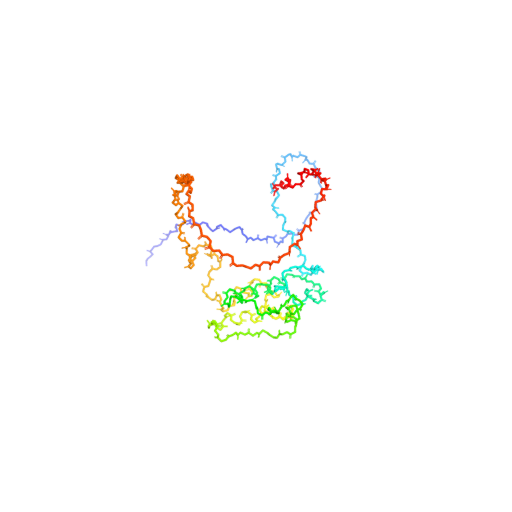 O . LEU A 1 170 ? -20.713 -2.183 10.120 1.00 90.25 170 LEU A O 1
ATOM 1321 N N . PRO A 1 171 ? -21.429 -0.379 8.972 1.00 90.81 171 PRO A N 1
ATOM 1322 C CA . PRO A 1 171 ? -20.148 0.303 9.079 1.00 90.81 171 PRO A CA 1
ATOM 1323 C C . PRO A 1 171 ? -19.852 0.648 10.550 1.00 90.81 171 PRO A C 1
ATOM 1325 O O . PRO A 1 171 ? -20.789 0.871 11.319 1.00 90.81 171 PRO A O 1
ATOM 1328 N N . PRO A 1 172 ? -18.569 0.721 10.951 1.00 89.00 172 PRO A N 1
ATOM 1329 C CA . PRO A 1 172 ? -18.196 1.002 12.339 1.00 89.00 172 PRO A CA 1
ATOM 1330 C C . PRO A 1 172 ? -18.715 2.347 12.857 1.00 89.00 172 PRO A C 1
ATOM 1332 O O . PRO A 1 172 ? -19.116 2.435 14.012 1.00 89.00 172 PRO A O 1
ATOM 1335 N N . ASP A 1 173 ? -18.733 3.365 11.994 1.00 90.50 173 ASP A N 1
ATOM 1336 C CA . ASP A 1 173 ? -19.242 4.700 12.297 1.00 90.50 173 ASP A CA 1
ATOM 1337 C C . ASP A 1 173 ? -20.251 5.140 11.233 1.00 90.50 173 ASP A C 1
ATOM 1339 O O . ASP A 1 173 ? -19.993 5.054 10.028 1.00 90.50 173 ASP A O 1
ATOM 1343 N N . ILE A 1 174 ? -21.398 5.648 11.689 1.00 91.06 174 ILE A N 1
ATOM 1344 C CA . ILE A 1 174 ? -22.429 6.266 10.850 1.00 91.06 174 ILE A CA 1
ATOM 1345 C C . ILE A 1 174 ? -22.485 7.751 11.215 1.00 91.06 174 ILE A C 1
ATOM 1347 O O . ILE A 1 174 ? -22.916 8.085 12.325 1.00 91.06 174 ILE A O 1
ATOM 1351 N N . PRO A 1 175 ? -22.055 8.657 10.316 1.00 88.75 175 PRO A N 1
ATOM 1352 C CA . PRO A 1 175 ? -22.135 10.088 10.564 1.00 88.75 175 PRO A CA 1
ATOM 1353 C C . PRO A 1 175 ? -23.577 10.522 10.829 1.00 88.75 175 PRO A C 1
ATOM 1355 O O . PRO A 1 175 ? -24.508 10.099 10.140 1.00 88.75 175 PRO A O 1
ATOM 1358 N N . LYS A 1 176 ? -23.764 11.395 11.824 1.00 89.00 176 LYS A N 1
ATOM 1359 C CA . LYS A 1 176 ? -25.075 11.991 12.094 1.00 89.00 176 LYS A CA 1
ATOM 1360 C C . LYS A 1 176 ? -25.499 12.853 10.896 1.00 89.00 176 LYS A C 1
ATOM 1362 O O . LYS A 1 176 ? -24.647 13.559 10.350 1.00 89.00 176 LYS A O 1
ATOM 1367 N N . PRO A 1 177 ? -26.784 12.835 10.501 1.00 85.25 177 PRO A N 1
ATOM 1368 C CA . PRO A 1 177 ? -27.292 13.736 9.477 1.00 85.25 177 PRO A CA 1
ATOM 1369 C C . PRO A 1 177 ? -26.966 15.194 9.815 1.00 85.25 177 PRO A C 1
ATOM 1371 O O . PRO A 1 177 ? -27.107 15.620 10.962 1.00 85.25 177 PRO A O 1
ATOM 1374 N N . LEU A 1 178 ? -26.510 15.948 8.815 1.00 82.56 178 LEU A N 1
ATOM 1375 C CA . LEU A 1 178 ? -26.286 17.382 8.950 1.00 82.56 178 LEU A CA 1
ATOM 1376 C C . LEU A 1 178 ? -27.649 18.071 9.072 1.00 82.56 178 LEU A C 1
ATOM 1378 O O . LEU A 1 178 ? -28.393 18.147 8.095 1.00 82.56 178 LEU A O 1
ATOM 1382 N N . GLU A 1 179 ? -27.980 18.581 10.256 1.00 78.62 179 GLU A N 1
ATOM 1383 C CA . GLU A 1 179 ? -29.137 19.461 10.411 1.00 78.62 179 GLU A CA 1
ATOM 1384 C C . GLU A 1 179 ? -28.788 20.848 9.865 1.00 78.62 179 GLU A C 1
ATOM 1386 O O . GLU A 1 179 ? -28.142 21.666 10.523 1.00 78.62 179 GLU A O 1
ATOM 1391 N N . LEU A 1 180 ? -29.190 21.106 8.620 1.00 74.50 180 LEU A N 1
ATOM 1392 C CA . LEU A 1 180 ? -29.139 22.438 8.029 1.00 74.50 180 LEU A CA 1
ATOM 1393 C C . LEU A 1 180 ? -30.240 23.293 8.666 1.00 74.50 180 LEU A C 1
ATOM 1395 O O . LEU A 1 180 ? -31.344 23.387 8.137 1.00 74.50 180 LEU A O 1
ATOM 1399 N N . ASN A 1 181 ? -29.953 23.908 9.813 1.00 68.75 181 ASN A N 1
ATOM 1400 C CA . ASN A 1 181 ? -30.831 24.930 10.375 1.00 68.75 181 ASN A CA 1
ATOM 1401 C C . ASN A 1 181 ? -30.822 26.165 9.453 1.00 68.75 181 ASN A C 1
ATOM 1403 O O . ASN A 1 181 ? -29.760 26.764 9.256 1.00 68.75 181 ASN A O 1
ATOM 1407 N N . PRO A 1 182 ? -31.969 26.590 8.889 1.00 62.75 182 PRO A N 1
ATOM 1408 C CA . PRO A 1 182 ? -32.053 27.805 8.093 1.00 62.75 182 PRO A CA 1
ATOM 1409 C C . PRO A 1 182 ? -32.084 29.020 9.029 1.00 62.75 182 PRO A C 1
ATOM 1411 O O . PRO A 1 182 ? -33.126 29.624 9.260 1.00 62.75 182 PRO A O 1
ATOM 1414 N N . THR A 1 183 ? -30.941 29.391 9.600 1.00 57.81 183 THR A N 1
ATOM 1415 C CA . THR A 1 183 ? -30.813 30.632 10.377 1.00 57.81 183 THR A CA 1
ATOM 1416 C C . THR A 1 183 ? -29.713 31.498 9.794 1.00 57.81 183 THR A C 1
ATOM 1418 O O . THR A 1 183 ? -28.531 31.278 10.039 1.00 57.81 183 THR A O 1
ATOM 1421 N N . GLY A 1 184 ? -30.133 32.495 9.018 1.00 54.56 184 GLY A N 1
ATOM 1422 C CA . GLY A 1 184 ? -29.254 33.518 8.466 1.00 54.56 184 GLY A CA 1
ATOM 1423 C C . GLY A 1 184 ? -29.966 34.464 7.504 1.00 54.56 184 GLY A C 1
ATOM 1424 O O . GLY A 1 184 ? -29.429 34.762 6.444 1.00 54.56 184 GLY A O 1
ATOM 1425 N N . GLY A 1 185 ? -31.182 34.917 7.831 1.00 57.47 185 GLY A N 1
ATOM 1426 C CA . GLY A 1 185 ? -31.712 36.122 7.186 1.00 57.47 185 GLY A CA 1
ATOM 1427 C C . GLY A 1 185 ? -30.773 37.304 7.483 1.00 57.47 185 GLY A C 1
ATOM 1428 O O . GLY A 1 185 ? -30.218 37.353 8.584 1.00 57.47 185 GLY A O 1
ATOM 1429 N N . PRO A 1 186 ? -30.543 38.230 6.536 1.00 55.78 186 PRO A N 1
ATOM 1430 C CA . PRO A 1 186 ? -29.639 39.353 6.753 1.00 55.78 186 PRO A CA 1
ATOM 1431 C C . PRO A 1 186 ? -30.173 40.218 7.900 1.00 55.78 186 PRO A C 1
ATOM 1433 O O . PRO A 1 186 ? -31.248 40.808 7.804 1.00 55.78 186 PRO A O 1
ATOM 1436 N N . GLY A 1 187 ? -29.433 40.255 9.010 1.00 55.50 187 GLY A N 1
ATOM 1437 C CA . GLY A 1 187 ? -29.725 41.151 10.124 1.00 55.50 187 GLY A CA 1
ATOM 1438 C C . GLY A 1 187 ? -29.612 42.623 9.693 1.00 55.50 187 GLY A C 1
ATOM 1439 O O . GLY A 1 187 ? -28.855 42.926 8.766 1.00 55.50 187 GLY A O 1
ATOM 1440 N N . PRO A 1 188 ? -30.342 43.556 10.334 1.00 53.31 188 PRO A N 1
ATOM 1441 C CA . PRO A 1 188 ? -30.317 44.966 9.961 1.00 53.31 188 PRO A CA 1
ATOM 1442 C C . PRO A 1 188 ? -28.927 45.568 10.190 1.00 53.31 188 PRO A C 1
ATOM 1444 O O . PRO A 1 188 ? -28.380 45.504 11.290 1.00 53.31 188 PRO A O 1
ATOM 1447 N N . VAL A 1 189 ? -28.373 46.174 9.143 1.00 59.69 189 VAL A N 1
ATOM 1448 C CA . VAL A 1 189 ? -27.128 46.950 9.182 1.00 59.69 189 VAL A CA 1
ATOM 1449 C C . VAL A 1 189 ? -27.362 48.238 9.991 1.00 59.69 189 VAL A C 1
ATOM 1451 O O . VAL A 1 189 ? -28.262 49.001 9.633 1.00 59.69 189 VAL A O 1
ATOM 1454 N N . PRO A 1 190 ? -26.590 48.537 11.053 1.00 52.41 190 PRO A N 1
ATOM 1455 C CA . PRO A 1 190 ? -26.659 49.838 11.718 1.00 52.41 190 PRO A CA 1
ATOM 1456 C C . PRO A 1 190 ? -25.992 50.919 10.849 1.00 52.41 190 PRO A C 1
ATOM 1458 O O . PRO A 1 190 ? -24.860 50.746 10.398 1.00 52.41 190 PRO A O 1
ATOM 1461 N N . GLY A 1 191 ? -26.701 52.025 10.599 1.00 51.25 191 GLY A N 1
ATOM 1462 C CA . GLY A 1 191 ? -26.212 53.174 9.824 1.00 51.25 191 GLY A CA 1
ATOM 1463 C C . GLY A 1 191 ? -25.163 54.033 10.558 1.00 51.25 191 GLY A C 1
ATOM 1464 O O . GLY A 1 191 ? -24.989 53.894 11.770 1.00 51.25 191 GLY A O 1
ATOM 1465 N N . PRO A 1 192 ? -24.453 54.928 9.843 1.00 51.03 192 PRO A N 1
ATOM 1466 C CA . PRO A 1 192 ? -23.310 55.664 10.380 1.00 51.03 192 PRO A CA 1
ATOM 1467 C C . PRO A 1 192 ? -23.747 56.861 11.240 1.00 51.03 192 PRO A C 1
ATOM 1469 O O . PRO A 1 192 ? -24.552 57.684 10.807 1.00 51.03 192 PRO A O 1
ATOM 1472 N N . ALA A 1 193 ? -23.178 56.983 12.442 1.00 46.97 193 ALA A N 1
ATOM 1473 C CA . ALA A 1 193 ? -23.335 58.146 13.314 1.00 46.97 193 ALA A CA 1
ATOM 1474 C C . ALA A 1 193 ? -22.108 59.072 13.211 1.00 46.97 193 ALA A C 1
ATOM 1476 O O . ALA A 1 193 ? -20.966 58.635 13.350 1.00 46.97 193 ALA A O 1
ATOM 1477 N N . THR A 1 194 ? -22.373 60.352 12.953 1.00 39.00 194 THR A N 1
ATOM 1478 C CA . THR A 1 194 ? -21.410 61.448 12.760 1.00 39.00 194 THR A CA 1
ATOM 1479 C C . THR A 1 194 ? -20.833 61.969 14.091 1.00 39.00 194 THR A C 1
ATOM 1481 O O . THR A 1 194 ? -21.563 62.153 15.061 1.00 39.00 194 THR A O 1
ATOM 1484 N N . THR A 1 195 ? -19.519 62.225 14.099 1.00 41.16 195 THR A N 1
ATOM 1485 C CA . THR A 1 195 ? -18.627 62.754 15.165 1.00 41.16 195 THR A CA 1
ATOM 1486 C C . THR A 1 195 ? -18.959 64.194 15.627 1.00 41.16 195 THR A C 1
ATOM 1488 O O . THR A 1 195 ? -19.665 64.900 14.905 1.00 41.16 195 THR A O 1
ATOM 1491 N N . PRO A 1 196 ? -18.408 64.697 16.763 1.00 40.00 196 PRO A N 1
ATOM 1492 C CA . PRO A 1 196 ? -17.165 65.511 16.689 1.00 40.00 196 PRO A CA 1
ATOM 1493 C C . PRO A 1 196 ? -16.151 65.374 17.871 1.00 40.00 196 PRO A C 1
ATOM 1495 O O . PRO A 1 196 ? -16.504 64.967 18.972 1.00 40.00 196 PRO A O 1
ATOM 1498 N N . GLN A 1 197 ? -14.873 65.715 17.600 1.00 39.34 197 GLN A N 1
ATOM 1499 C CA . GLN A 1 197 ? -13.669 65.674 18.482 1.00 39.34 197 GLN A CA 1
ATOM 1500 C C . GLN A 1 197 ? -13.606 66.787 19.570 1.00 39.34 197 GLN A C 1
ATOM 1502 O O . GLN A 1 197 ? -14.441 67.692 19.527 1.00 39.34 197 GLN A O 1
ATOM 1507 N N . PRO A 1 198 ? -12.592 66.801 20.489 1.00 42.72 198 PRO A N 1
ATOM 1508 C CA . PRO A 1 198 ? -11.355 67.597 20.234 1.00 42.72 198 PRO A CA 1
ATOM 1509 C C . PRO A 1 198 ? -9.984 67.131 20.849 1.00 42.72 198 PRO A C 1
ATOM 1511 O O . PRO A 1 198 ? -9.935 66.466 21.876 1.00 42.72 198 PRO A O 1
ATOM 1514 N N . ALA A 1 199 ? -8.894 67.617 20.207 1.00 35.12 199 ALA A N 1
ATOM 1515 C CA . ALA A 1 199 ? -7.591 68.168 20.691 1.00 35.12 199 ALA A CA 1
ATOM 1516 C C . ALA A 1 199 ? -6.377 67.329 21.236 1.00 35.12 199 ALA A C 1
ATOM 1518 O O . ALA A 1 199 ? -6.240 67.166 22.439 1.00 35.12 199 ALA A O 1
ATOM 1519 N N . GLY A 1 200 ? -5.417 67.009 20.329 1.00 34.19 200 GLY A N 1
ATOM 1520 C CA . GLY A 1 200 ? -3.922 67.217 20.343 1.00 34.19 200 GLY A CA 1
ATOM 1521 C C . GLY A 1 200 ? -2.970 66.584 21.403 1.00 34.19 200 GLY A C 1
ATOM 1522 O O . GLY A 1 200 ? -3.451 66.152 22.442 1.00 34.19 200 GLY A O 1
ATOM 1523 N N . PRO A 1 201 ? -1.607 66.612 21.245 1.00 48.28 201 PRO A N 1
ATOM 1524 C CA . PRO A 1 201 ? -0.734 66.826 20.065 1.00 48.28 201 PRO A CA 1
ATOM 1525 C C . PRO A 1 201 ? 0.386 65.743 19.824 1.00 48.28 201 PRO A C 1
ATOM 1527 O O . PRO A 1 201 ? 0.536 64.789 20.578 1.00 48.28 201 PRO A O 1
ATOM 1530 N N . SER A 1 202 ? 1.145 65.940 18.729 1.00 38.78 202 SER A N 1
ATOM 1531 C CA . SER A 1 202 ? 2.190 65.172 17.974 1.00 38.78 202 SER A CA 1
ATOM 1532 C C . SER A 1 202 ? 3.434 64.630 18.746 1.00 38.78 202 SER A C 1
ATOM 1534 O O . SER A 1 202 ? 3.611 65.066 19.882 1.00 38.78 202 SER A O 1
ATOM 1536 N N . PRO A 1 203 ? 4.358 63.771 18.189 1.00 49.38 203 PRO A N 1
ATOM 1537 C CA . PRO A 1 203 ? 5.227 64.030 16.998 1.00 49.38 203 PRO A CA 1
ATOM 1538 C C . PRO A 1 203 ? 5.641 62.734 16.181 1.00 49.38 203 PRO A C 1
ATOM 1540 O O . PRO A 1 203 ? 4.843 61.804 16.167 1.00 49.38 203 PRO A O 1
ATOM 1543 N N . PRO A 1 204 ? 6.761 62.632 15.404 1.00 47.97 204 PRO A N 1
ATOM 1544 C CA . PRO A 1 204 ? 6.768 62.927 13.960 1.00 47.97 204 PRO A CA 1
ATOM 1545 C C . PRO A 1 204 ? 7.436 61.870 13.010 1.00 47.97 204 PRO A C 1
ATOM 1547 O O . PRO A 1 204 ? 8.149 60.978 13.447 1.00 47.97 204 PRO A O 1
ATOM 1550 N N . ILE A 1 205 ? 7.257 62.094 11.691 1.00 34.03 205 ILE A N 1
ATOM 1551 C CA . ILE A 1 205 ? 8.127 61.791 10.513 1.00 34.03 205 ILE A CA 1
ATOM 1552 C C . ILE A 1 205 ? 8.463 60.323 10.140 1.00 34.03 205 ILE A C 1
ATOM 1554 O O . ILE A 1 205 ? 9.226 59.662 10.831 1.00 34.03 205 ILE A O 1
ATOM 1558 N N . ALA A 1 206 ? 8.051 59.904 8.925 1.00 36.56 206 ALA A N 1
ATOM 1559 C CA . ALA A 1 206 ? 8.945 59.420 7.844 1.00 36.56 206 ALA A CA 1
ATOM 1560 C C . ALA A 1 206 ? 8.186 59.110 6.521 1.00 36.56 206 ALA A C 1
ATOM 1562 O O . ALA A 1 206 ? 7.437 58.144 6.420 1.00 36.56 206 ALA A O 1
ATOM 1563 N N . SER A 1 207 ? 8.380 59.995 5.529 1.00 32.41 207 SER A N 1
ATOM 1564 C CA . SER A 1 207 ? 8.709 59.757 4.098 1.00 32.41 207 SER A CA 1
ATOM 1565 C C . SER A 1 207 ? 8.236 58.444 3.428 1.00 32.41 207 SER A C 1
ATOM 1567 O O . SER A 1 207 ? 8.737 57.368 3.729 1.00 32.41 207 SER A O 1
ATOM 1569 N N . SER A 1 208 ? 7.232 58.490 2.544 1.00 31.47 208 SER A N 1
ATOM 1570 C CA . SER A 1 208 ? 7.322 58.711 1.079 1.00 31.47 208 SER A CA 1
ATOM 1571 C C . SER A 1 208 ? 7.729 57.489 0.236 1.00 31.47 208 SER A C 1
ATOM 1573 O O . SER A 1 208 ? 8.898 57.119 0.183 1.00 31.47 208 SER A O 1
ATOM 1575 N N . SER A 1 209 ? 6.783 56.957 -0.542 1.00 33.75 209 SER A N 1
ATOM 1576 C CA . SER A 1 209 ? 7.016 56.553 -1.940 1.00 33.75 209 SER A CA 1
ATOM 1577 C C . SER A 1 209 ? 5.685 56.432 -2.697 1.00 33.75 209 SER A C 1
ATOM 1579 O O . SER A 1 209 ? 4.874 55.538 -2.480 1.00 33.75 209 SER A O 1
ATOM 1581 N N . SER A 1 210 ? 5.470 57.404 -3.581 1.00 33.62 210 SER A N 1
ATOM 1582 C CA . SER A 1 210 ? 4.693 57.320 -4.823 1.00 33.62 210 SER A CA 1
ATOM 1583 C C . SER A 1 210 ? 5.380 56.313 -5.777 1.00 33.62 210 SER A C 1
ATOM 1585 O O . SER A 1 210 ? 6.547 56.001 -5.576 1.00 33.62 210 SER A O 1
ATOM 1587 N N . SER A 1 211 ? 4.824 55.760 -6.855 1.00 32.94 211 SER A N 1
ATOM 1588 C CA . SER A 1 211 ? 3.691 56.104 -7.726 1.00 32.94 211 SER A CA 1
ATOM 1589 C C . SER A 1 211 ? 3.584 55.031 -8.824 1.00 32.94 211 SER A C 1
ATOM 1591 O O . SER A 1 211 ? 4.613 54.509 -9.240 1.00 32.94 211 SER A O 1
ATOM 1593 N N . GLY A 1 212 ? 2.374 54.872 -9.383 1.00 31.12 212 GLY A N 1
ATOM 1594 C CA . GLY A 1 212 ? 2.118 54.749 -10.836 1.00 31.12 212 GLY A CA 1
ATOM 1595 C C . GLY A 1 212 ? 2.255 53.343 -11.441 1.00 31.12 212 GLY A C 1
ATOM 1596 O O . GLY A 1 212 ? 3.357 52.828 -11.527 1.00 31.12 212 GLY A O 1
ATOM 1597 N N . LEU A 1 213 ? 1.197 52.601 -11.792 1.00 29.95 213 LEU A N 1
ATOM 1598 C CA . LEU A 1 213 ? 0.126 52.814 -12.789 1.00 29.95 213 LEU A CA 1
ATOM 1599 C C . LEU A 1 213 ? 0.582 52.720 -14.266 1.00 29.95 213 LEU A C 1
ATOM 1601 O O . LEU A 1 213 ? 1.210 53.646 -14.773 1.00 29.95 213 LEU A O 1
ATOM 1605 N N . LYS A 1 214 ? 0.182 51.624 -14.937 1.00 31.19 214 LYS A N 1
ATOM 1606 C CA . LYS A 1 214 ? -0.292 51.483 -16.344 1.00 31.19 214 LYS A CA 1
ATOM 1607 C C . LYS A 1 214 ? -0.519 49.983 -16.621 1.00 31.19 214 LYS A C 1
ATOM 1609 O O . LYS A 1 214 ? 0.412 49.201 -16.485 1.00 31.19 214 LYS A O 1
ATOM 1614 N N . THR A 1 215 ? -1.759 49.485 -16.642 1.00 31.55 215 THR A N 1
ATOM 1615 C CA . THR A 1 215 ? -2.656 49.320 -17.814 1.00 31.55 215 THR A CA 1
ATOM 1616 C C . THR A 1 215 ? -1.982 48.689 -19.031 1.00 31.55 215 THR A C 1
ATOM 1618 O O . THR A 1 215 ? -1.155 49.339 -19.653 1.00 31.55 215 THR A O 1
ATOM 1621 N N . ASP A 1 216 ? -2.391 47.470 -19.394 1.00 31.23 216 ASP A N 1
ATOM 1622 C CA . ASP A 1 216 ? -3.060 47.214 -20.677 1.00 31.23 216 ASP A CA 1
ATOM 1623 C C . ASP A 1 216 ? -3.703 45.820 -20.693 1.00 31.23 216 ASP A C 1
ATOM 1625 O O . ASP A 1 216 ? -3.156 44.839 -20.190 1.00 31.23 216 ASP A O 1
ATOM 1629 N N . GLY A 1 217 ? -4.930 45.769 -21.209 1.00 30.30 217 GLY A N 1
ATOM 1630 C CA . GLY A 1 217 ? -5.775 44.585 -21.230 1.00 30.30 217 GLY A CA 1
ATOM 1631 C C . GLY A 1 217 ? -5.562 43.695 -22.451 1.00 30.30 217 GLY A C 1
ATOM 1632 O O . GLY A 1 217 ? -5.186 44.154 -23.526 1.00 30.30 217 GLY A O 1
ATOM 1633 N N . LYS A 1 218 ? -5.919 42.417 -22.296 1.00 29.45 218 LYS A N 1
ATOM 1634 C CA . LYS A 1 218 ? -6.442 41.578 -23.379 1.00 29.45 218 LYS A CA 1
ATOM 1635 C C . LYS A 1 218 ? -7.249 40.427 -22.779 1.00 29.45 218 LYS A C 1
ATOM 1637 O O . LYS A 1 218 ? -6.695 39.439 -22.314 1.00 29.45 218 LYS A O 1
ATOM 1642 N N . ILE A 1 219 ? -8.569 40.590 -22.765 1.00 36.47 219 ILE A N 1
ATOM 1643 C CA . ILE A 1 219 ? -9.528 39.514 -22.507 1.00 36.47 219 ILE A CA 1
ATOM 1644 C C . ILE A 1 219 ? -9.770 38.835 -23.856 1.00 36.47 219 ILE A C 1
ATOM 1646 O O . ILE A 1 219 ? -10.305 39.456 -24.773 1.00 36.47 219 ILE A O 1
ATOM 1650 N N . SER A 1 220 ? -9.351 37.580 -23.990 1.00 34.62 220 SER A N 1
ATOM 1651 C CA . SER A 1 220 ? -9.785 36.697 -25.072 1.00 34.62 220 SER A CA 1
ATOM 1652 C C . SER A 1 220 ? -10.626 35.578 -24.473 1.00 34.62 220 SER A C 1
ATOM 1654 O O . SER A 1 220 ? -10.107 34.719 -23.762 1.00 34.62 220 SER A O 1
ATOM 1656 N N . ASN A 1 221 ? -11.923 35.620 -24.773 1.00 34.66 221 ASN A N 1
ATOM 1657 C CA . ASN A 1 221 ? -12.855 34.515 -24.594 1.00 34.66 221 ASN A CA 1
ATOM 1658 C C . ASN A 1 221 ? -12.353 33.294 -25.375 1.00 34.66 221 ASN A C 1
ATOM 1660 O O . ASN A 1 221 ? -12.160 33.386 -26.586 1.00 34.66 221 ASN A O 1
ATOM 1664 N N . SER A 1 222 ? -12.193 32.158 -24.699 1.00 35.09 222 SER A N 1
ATOM 1665 C CA . SER A 1 222 ? -12.176 30.846 -25.345 1.00 35.09 222 SER A CA 1
ATOM 1666 C C . SER A 1 222 ? -13.237 29.993 -24.670 1.00 35.09 222 SER A C 1
ATOM 1668 O O . SER A 1 222 ? -13.082 29.551 -23.536 1.00 35.09 222 SER A O 1
ATOM 1670 N N . SER A 1 223 ? -14.338 29.863 -25.394 1.00 36.47 223 SER A N 1
ATOM 1671 C CA . SER A 1 223 ? -15.513 29.048 -25.134 1.00 36.47 223 SER A CA 1
ATOM 1672 C C . SER A 1 223 ? -15.181 27.563 -24.966 1.00 36.47 223 SER A C 1
ATOM 1674 O O . SER A 1 223 ? -14.416 27.003 -25.750 1.00 36.47 223 SER A O 1
ATOM 1676 N N . ASP A 1 224 ? -15.800 26.961 -23.951 1.00 46.41 224 ASP A N 1
ATOM 1677 C CA . ASP A 1 224 ? -16.445 25.643 -23.949 1.00 46.41 224 ASP A CA 1
ATOM 1678 C C . ASP A 1 224 ? -15.839 24.549 -24.839 1.00 46.41 224 ASP A C 1
ATOM 1680 O O . ASP A 1 224 ? -16.275 24.319 -25.963 1.00 46.41 224 ASP A O 1
ATOM 1684 N N . SER A 1 225 ? -14.889 23.792 -24.285 1.00 41.94 225 SER A N 1
ATOM 1685 C CA . SER A 1 225 ? -14.461 22.496 -24.845 1.00 41.94 225 SER A CA 1
ATOM 1686 C C . SER A 1 225 ? -14.554 21.336 -23.846 1.00 41.94 225 SER A C 1
ATOM 1688 O O . SER A 1 225 ? -13.917 20.309 -24.044 1.00 41.94 225 SER A O 1
ATOM 1690 N N . TYR A 1 226 ? -15.334 21.475 -22.765 1.00 43.31 226 TYR A N 1
ATOM 1691 C CA . TYR A 1 226 ? -15.300 20.517 -21.648 1.00 43.31 226 TYR A CA 1
ATOM 1692 C C . TYR A 1 226 ? -16.603 19.781 -21.333 1.00 43.31 226 TYR A C 1
ATOM 1694 O O . TYR A 1 226 ? -16.701 19.161 -20.277 1.00 43.31 226 TYR A O 1
ATOM 1702 N N . LEU A 1 227 ? -17.589 19.799 -22.227 1.00 49.62 227 LEU A N 1
ATOM 1703 C CA . LEU A 1 227 ? -18.840 19.068 -22.025 1.00 49.62 227 LEU A CA 1
ATOM 1704 C C . LEU A 1 227 ? -19.161 18.200 -23.237 1.00 49.62 227 LEU A C 1
ATOM 1706 O O . LEU A 1 227 ? -20.126 18.453 -23.946 1.00 49.62 227 LEU A O 1
ATOM 1710 N N . ASP A 1 228 ? -18.342 17.173 -23.450 1.00 41.69 228 ASP A N 1
ATOM 1711 C CA . ASP A 1 228 ? -18.786 15.997 -24.194 1.00 41.69 228 ASP A CA 1
ATOM 1712 C C . ASP A 1 228 ? -18.157 14.731 -23.597 1.00 41.69 228 ASP A C 1
ATOM 1714 O O . ASP A 1 228 ? -17.138 14.214 -24.049 1.00 41.69 228 ASP A O 1
ATOM 1718 N N . PHE A 1 229 ? -18.734 14.287 -22.481 1.00 37.47 229 PHE A N 1
ATOM 1719 C CA . PHE A 1 229 ? -18.600 12.915 -22.007 1.00 37.47 229 PHE A CA 1
ATOM 1720 C C . PHE A 1 229 ? -19.978 12.274 -22.153 1.00 37.47 229 PHE A C 1
ATOM 1722 O O . PHE A 1 229 ? -20.759 12.230 -21.201 1.00 37.47 229 PHE A O 1
ATOM 1729 N N . GLU A 1 230 ? -20.296 11.816 -23.364 1.00 48.91 230 GLU A N 1
ATOM 1730 C CA . GLU A 1 230 ? -21.398 10.880 -23.554 1.00 48.91 230 GLU A CA 1
ATOM 1731 C C . GLU A 1 230 ? -21.045 9.547 -22.885 1.00 48.91 230 GLU A C 1
ATOM 1733 O O . GLU A 1 230 ? -20.000 8.936 -23.123 1.00 48.91 230 GLU A O 1
ATOM 1738 N N . PHE A 1 231 ? -21.925 9.135 -21.979 1.00 37.56 231 PHE A N 1
ATOM 1739 C CA . PHE A 1 231 ? -21.850 7.889 -21.235 1.00 37.56 231 PHE A CA 1
ATOM 1740 C C . PHE A 1 231 ? -22.342 6.764 -22.162 1.00 37.56 231 PHE A C 1
ATOM 1742 O O . PHE A 1 231 ? -23.542 6.679 -22.426 1.00 37.56 231 PHE A O 1
ATOM 1749 N N . PHE A 1 232 ? -21.425 5.947 -22.686 1.00 48.09 232 PHE A N 1
ATOM 1750 C CA . PHE A 1 232 ? -21.756 4.670 -23.332 1.00 48.09 232 PHE A CA 1
ATOM 1751 C C . PHE A 1 232 ? -21.879 3.550 -22.296 1.00 48.09 232 PHE A C 1
ATOM 1753 O O . PHE A 1 232 ? -21.049 3.520 -21.356 1.00 48.09 232 PHE A O 1
#

Radius of gyration: 35.05 Å; chains: 1; bounding box: 62×128×69 Å

Secondary structure (DSSP, 8-state):
--------------------------------------------------TT--B----S-TTT--HHHHHT--B-THHHHHHHHHHHHHHHHSS-TT--SSHHHHHHHHHHPPP---SSS---HHHHHHHHHHT-SSGGGSTTTTTTHHHHHTSGGGTT--TTSGGGSPPS--PPP---------PPPPPPPPP-------------------------------------